Protein AF-N1ZI66-F1 (afdb_monomer_lite)

Foldseek 3Di:
DVVVVVVVVVVVVVVVVVVCVVVVVVVVVVVVVVLVVLLVPADQFWDKAFDDPQAAEEEEECVPDPPVLLAEAEDAAPVLTKIKTFSDLPDQDQKDWDWDWDDPDSHYIYIDIDIDGDDRDDDPSSVSSVSSCVVVSPHRMYTHHGQRHHYHYPCLVSCVVYHHDCSVVNVVVNVVVVVVVVVVVVVVVVVVVVVVVVVVVVVVVVVVVVVVVVVVVVVVVVVVVVVVVVVVVVVVVVVVD

Radius of gyration: 41.28 Å; chains: 1; bounding box: 119×58×108 Å

Sequence (241 aa):
MFKKITIITAMAFLVSFLGFAITLPIGIKTVFGDVEHLLETSSITPEKIEIPNHIQTLDIDFNNNYYYYNHILVKQSPDDTAYIETFNVETYSSMYDTVSINYIDESTAKIGIEPVYGKFKFNKNTLNKTIVKKLQNYPDAILYIPTRMNIITDNPYYFDNIYFNNKEELLQQADTEEEQQRILEQAERLMEQKREEEEYILQRAEEIRQLQEEERQIQMQEEERQRIDYEEEQQHLRDNY

pLDDT: mean 82.49, std 12.47, range [48.06, 97.25]

Structure (mmCIF, N/CA/C/O backbone):
data_AF-N1ZI66-F1
#
_entry.id   AF-N1ZI66-F1
#
loop_
_atom_site.group_PDB
_atom_site.id
_atom_site.type_symbol
_atom_site.label_atom_id
_atom_site.label_alt_id
_atom_site.label_comp_id
_atom_site.label_asym_id
_atom_site.label_entity_id
_atom_site.label_seq_id
_atom_site.pdbx_PDB_ins_code
_atom_site.Cartn_x
_atom_site.Cartn_y
_atom_site.Cartn_z
_atom_site.occupancy
_atom_site.B_iso_or_equiv
_atom_site.auth_seq_id
_atom_site.auth_comp_id
_atom_site.auth_asym_id
_atom_site.auth_atom_id
_atom_site.pdbx_PDB_model_num
ATOM 1 N N . MET A 1 1 ? 30.317 -36.416 56.921 1.00 57.75 1 MET A N 1
ATOM 2 C CA . MET A 1 1 ? 29.601 -35.119 56.861 1.00 57.75 1 MET A CA 1
ATOM 3 C C . MET A 1 1 ? 28.827 -34.917 55.557 1.00 57.75 1 MET A C 1
ATOM 5 O O . MET A 1 1 ? 27.663 -34.556 55.652 1.00 57.75 1 MET A O 1
ATOM 9 N N . PHE A 1 2 ? 29.389 -35.236 54.382 1.00 58.44 2 PHE A N 1
ATOM 10 C CA . PHE A 1 2 ? 28.728 -35.069 53.071 1.00 58.44 2 PHE A CA 1
ATOM 11 C C . PHE A 1 2 ? 27.301 -35.642 52.962 1.00 58.44 2 PHE A C 1
ATOM 13 O O . PHE A 1 2 ? 26.405 -34.913 52.564 1.00 58.44 2 PHE A O 1
ATOM 20 N N . LYS A 1 3 ? 27.040 -36.882 53.411 1.00 69.88 3 LYS A N 1
ATOM 21 C CA . LYS A 1 3 ? 25.700 -37.509 53.310 1.00 69.88 3 LYS A CA 1
ATOM 22 C C . LYS A 1 3 ? 24.567 -36.692 53.951 1.00 69.88 3 LYS A C 1
ATOM 24 O O . LYS A 1 3 ? 23.474 -36.650 53.404 1.00 69.88 3 LYS A O 1
ATOM 29 N N . LYS A 1 4 ? 24.812 -36.039 55.095 1.00 75.75 4 LYS A N 1
ATOM 30 C CA . LYS A 1 4 ? 23.783 -35.241 55.789 1.00 75.75 4 LYS A CA 1
ATOM 31 C C . LYS A 1 4 ? 23.483 -33.940 55.044 1.00 75.75 4 LYS A C 1
ATOM 33 O O . LYS A 1 4 ? 22.322 -33.575 54.922 1.00 75.75 4 LYS A O 1
ATOM 38 N N . ILE A 1 5 ? 24.520 -33.295 54.507 1.00 79.12 5 ILE A N 1
ATOM 39 C CA . ILE A 1 5 ? 24.377 -32.088 53.685 1.00 79.12 5 ILE A CA 1
ATOM 40 C C . ILE A 1 5 ? 23.627 -32.440 52.397 1.00 79.12 5 ILE A C 1
ATOM 42 O O . ILE A 1 5 ? 22.628 -31.803 52.104 1.00 79.12 5 ILE A O 1
ATOM 46 N N . THR A 1 6 ? 24.006 -33.521 51.705 1.00 81.94 6 THR A N 1
ATOM 47 C CA . THR A 1 6 ? 23.322 -33.983 50.485 1.00 81.94 6 THR A CA 1
ATOM 48 C C . THR A 1 6 ? 21.836 -34.264 50.712 1.00 81.94 6 THR A C 1
ATOM 50 O O . THR A 1 6 ? 21.021 -33.883 49.879 1.00 81.94 6 THR A O 1
ATOM 53 N N . ILE A 1 7 ? 21.463 -34.888 51.835 1.00 85.50 7 ILE A N 1
ATOM 54 C CA . ILE A 1 7 ? 20.053 -35.160 52.160 1.00 85.50 7 ILE A CA 1
ATOM 55 C C . ILE A 1 7 ? 19.281 -33.858 52.407 1.00 85.50 7 ILE A C 1
ATOM 57 O O . ILE A 1 7 ? 18.182 -33.700 51.885 1.00 85.50 7 ILE A O 1
ATOM 61 N N . ILE A 1 8 ? 19.856 -32.910 53.153 1.00 83.56 8 ILE A N 1
ATOM 62 C CA . ILE A 1 8 ? 19.220 -31.609 53.414 1.00 83.56 8 ILE A CA 1
ATOM 63 C C . ILE A 1 8 ? 19.054 -30.819 52.110 1.00 83.56 8 ILE A C 1
ATOM 65 O O . ILE A 1 8 ? 17.975 -30.294 51.846 1.00 83.56 8 ILE A O 1
ATOM 69 N N . THR A 1 9 ? 20.083 -30.784 51.260 1.00 80.44 9 THR A N 1
ATOM 70 C CA . THR A 1 9 ? 20.014 -30.120 49.953 1.00 80.44 9 THR A CA 1
ATOM 71 C C . THR A 1 9 ? 18.976 -30.787 49.049 1.00 80.44 9 THR A C 1
ATOM 73 O O . THR A 1 9 ? 18.183 -30.088 48.431 1.00 80.44 9 THR A O 1
ATOM 76 N N . ALA A 1 10 ? 18.910 -32.122 49.015 1.00 82.50 10 ALA A N 1
ATOM 77 C CA . ALA A 1 10 ? 17.905 -32.849 48.239 1.00 82.50 10 ALA A CA 1
ATOM 78 C C . ALA A 1 10 ? 16.477 -32.565 48.726 1.00 82.50 10 ALA A C 1
ATOM 80 O O . ALA A 1 10 ? 15.588 -32.354 47.907 1.00 82.50 10 ALA A O 1
ATOM 81 N N . MET A 1 11 ? 16.256 -32.496 50.043 1.00 84.69 11 MET A N 1
ATOM 82 C CA . MET A 1 11 ? 14.956 -32.118 50.606 1.00 84.69 11 MET A CA 1
ATOM 83 C C . MET A 1 11 ? 14.577 -30.677 50.256 1.00 84.69 11 MET A C 1
ATOM 85 O O . MET A 1 11 ? 13.437 -30.437 49.868 1.00 84.69 11 MET A O 1
ATOM 89 N N . ALA A 1 12 ? 15.520 -29.734 50.324 1.00 81.81 12 ALA A N 1
ATOM 90 C CA . ALA A 1 12 ? 15.280 -28.353 49.909 1.00 81.81 12 ALA A CA 1
ATOM 91 C C . ALA A 1 12 ? 14.911 -28.270 48.418 1.00 81.81 12 ALA A C 1
ATOM 93 O O . ALA A 1 12 ? 13.904 -27.656 48.077 1.00 81.81 12 ALA A O 1
ATOM 94 N N . PHE A 1 13 ? 15.650 -28.962 47.544 1.00 83.75 13 PHE A N 1
ATOM 95 C CA . PHE A 1 13 ? 15.330 -29.038 46.115 1.00 83.75 13 PHE A CA 1
ATOM 96 C C . PHE A 1 13 ? 13.959 -29.659 45.853 1.00 83.75 13 PHE A C 1
ATOM 98 O O . PHE A 1 13 ? 13.228 -29.164 45.003 1.00 83.75 13 PHE A O 1
ATOM 105 N N . LEU A 1 14 ? 13.587 -30.710 46.585 1.00 84.31 14 LEU A N 1
ATOM 106 C CA . LEU A 1 14 ? 12.304 -31.384 46.405 1.00 84.31 14 L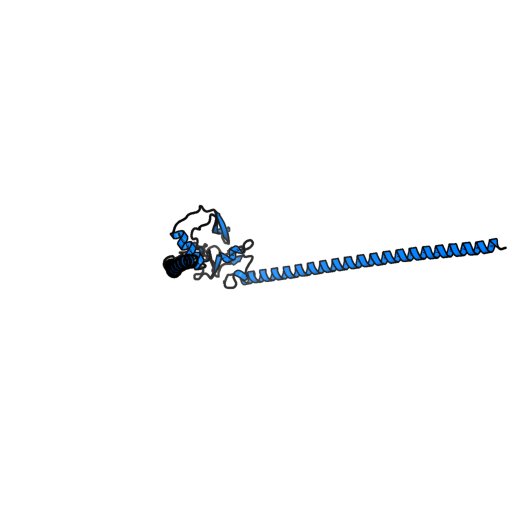EU A CA 1
ATOM 107 C C . LEU A 1 14 ? 11.132 -30.487 46.827 1.00 84.31 14 LEU A C 1
ATOM 109 O O . LEU A 1 14 ? 10.140 -30.405 46.110 1.00 84.31 14 LEU A O 1
ATOM 113 N N . VAL A 1 15 ? 11.262 -29.764 47.943 1.00 83.19 15 VAL A N 1
ATOM 114 C CA . VAL A 1 15 ? 10.251 -28.797 48.405 1.00 83.19 15 VAL A CA 1
ATOM 115 C C . VAL A 1 15 ? 10.148 -27.610 47.447 1.00 83.19 15 VAL A C 1
ATOM 117 O O . VAL A 1 15 ? 9.040 -27.215 47.090 1.00 83.19 15 VAL A O 1
ATOM 120 N N . SER A 1 16 ? 11.274 -27.073 46.969 1.00 77.25 16 SER A N 1
ATOM 121 C CA . SER A 1 16 ? 11.278 -26.009 45.958 1.00 77.25 16 SER A CA 1
ATOM 122 C C . SER A 1 16 ? 10.672 -26.476 44.632 1.00 77.25 16 SER A C 1
ATOM 124 O O . SER A 1 16 ? 9.891 -25.742 44.031 1.00 77.25 16 SER A O 1
ATOM 126 N N . PHE A 1 17 ? 10.969 -27.705 44.200 1.00 82.44 17 PHE A N 1
ATOM 127 C CA . PHE A 1 17 ? 10.406 -28.287 42.985 1.00 82.44 17 PHE A CA 1
ATOM 128 C C . PHE A 1 17 ? 8.903 -28.532 43.114 1.00 82.44 17 PHE A C 1
ATOM 130 O O . PHE A 1 17 ? 8.166 -28.173 42.205 1.00 82.44 17 PHE A O 1
ATOM 137 N N . LEU A 1 18 ? 8.419 -29.064 44.243 1.00 80.56 18 LEU A N 1
ATOM 138 C CA . LEU A 1 18 ? 6.979 -29.191 44.496 1.00 80.56 18 LEU A CA 1
ATOM 139 C C . LEU A 1 18 ? 6.288 -27.823 44.541 1.00 80.56 18 LEU A C 1
ATOM 141 O O . LEU A 1 18 ? 5.221 -27.660 43.956 1.00 80.56 18 LEU A O 1
ATOM 145 N N . GLY A 1 19 ? 6.905 -26.831 45.188 1.00 73.44 19 GLY A N 1
ATOM 146 C CA . GLY A 1 19 ? 6.398 -25.459 45.212 1.00 73.44 19 GLY A CA 1
ATOM 147 C C . GLY A 1 19 ? 6.258 -24.875 43.806 1.00 73.44 19 GLY A C 1
ATOM 148 O O . GLY A 1 19 ? 5.222 -24.302 43.475 1.00 73.44 19 GLY A O 1
ATOM 149 N N . PHE A 1 20 ? 7.250 -25.090 42.943 1.00 75.62 20 PHE A N 1
ATOM 150 C CA . PHE A 1 20 ? 7.215 -24.672 41.542 1.00 75.62 20 PHE A CA 1
ATOM 151 C C . PHE A 1 20 ? 6.195 -25.472 40.715 1.00 75.62 20 PHE A C 1
ATOM 153 O O . PHE A 1 20 ? 5.401 -24.890 39.982 1.00 75.62 20 PHE A O 1
ATOM 160 N N . ALA A 1 21 ? 6.149 -26.796 40.882 1.00 76.38 21 ALA A N 1
ATOM 161 C CA . ALA A 1 21 ? 5.247 -27.690 40.158 1.00 76.38 21 ALA A CA 1
ATOM 162 C C . ALA A 1 21 ? 3.766 -27.443 40.482 1.00 76.38 21 ALA A C 1
ATOM 164 O O . ALA A 1 21 ? 2.912 -27.732 39.651 1.00 76.38 21 ALA A O 1
ATOM 165 N N . ILE A 1 22 ? 3.454 -26.906 41.665 1.00 74.12 22 ILE A N 1
ATOM 166 C CA . ILE A 1 22 ? 2.087 -26.537 42.057 1.00 74.12 22 ILE A CA 1
ATOM 167 C C . ILE A 1 22 ? 1.760 -25.104 41.627 1.00 74.12 22 ILE A C 1
ATOM 169 O O . ILE A 1 22 ? 0.695 -24.854 41.066 1.00 74.12 22 ILE A O 1
ATOM 173 N N . THR A 1 23 ? 2.656 -24.149 41.885 1.00 72.81 23 THR A N 1
ATOM 174 C CA . THR A 1 23 ? 2.366 -22.730 41.620 1.00 72.81 23 THR A CA 1
ATOM 175 C C . THR A 1 23 ? 2.354 -22.401 40.133 1.00 72.81 23 THR A C 1
ATOM 177 O O . THR A 1 23 ? 1.573 -21.547 39.722 1.00 72.81 23 THR A O 1
ATOM 180 N N . LEU A 1 24 ? 3.141 -23.098 39.310 1.00 70.25 24 LEU A N 1
ATOM 181 C CA . LEU A 1 24 ? 3.235 -22.813 37.881 1.00 70.25 24 LEU A CA 1
ATOM 182 C C . LEU A 1 24 ? 1.951 -23.175 37.107 1.00 70.25 24 LEU A C 1
ATOM 184 O O . LEU A 1 24 ? 1.434 -22.293 36.425 1.00 70.25 24 LEU A O 1
ATOM 188 N N . PRO A 1 25 ? 1.343 -24.372 37.245 1.00 69.88 25 PRO A N 1
ATOM 189 C CA . PRO A 1 25 ? 0.059 -24.673 36.603 1.00 69.88 25 PRO A CA 1
ATOM 190 C C . PRO A 1 25 ? -1.088 -23.785 37.094 1.00 69.88 25 PRO A C 1
ATOM 192 O O . PRO A 1 25 ? -1.938 -23.393 36.298 1.00 69.88 25 PRO A O 1
ATOM 195 N N . ILE A 1 26 ? -1.113 -23.450 38.391 1.00 72.19 26 ILE A N 1
ATOM 196 C CA . ILE A 1 26 ? -2.126 -22.549 38.961 1.00 72.19 26 ILE A CA 1
ATOM 197 C C . ILE A 1 26 ? -1.954 -21.144 38.384 1.00 72.19 26 ILE A C 1
ATOM 199 O O . ILE A 1 26 ? -2.919 -20.574 37.890 1.00 72.19 26 ILE A O 1
ATOM 203 N N . GLY A 1 27 ? -0.731 -20.611 38.389 1.00 62.69 27 GLY A N 1
ATOM 204 C CA . GLY A 1 27 ? -0.421 -19.297 37.830 1.00 62.69 27 GLY A CA 1
ATOM 205 C C . GLY A 1 27 ? -0.754 -19.211 36.343 1.00 62.69 27 GLY A C 1
ATOM 206 O O . GLY A 1 27 ? -1.397 -18.257 35.923 1.00 62.69 27 GLY A O 1
ATOM 207 N N . ILE A 1 28 ? -0.408 -20.242 35.566 1.00 66.50 28 ILE A N 1
ATOM 208 C CA . ILE A 1 28 ? -0.775 -20.357 34.149 1.00 66.50 28 ILE A CA 1
ATOM 209 C C . ILE A 1 28 ? -2.297 -20.338 33.979 1.00 66.50 28 ILE A C 1
ATOM 211 O O . ILE A 1 28 ? -2.812 -19.535 33.208 1.00 66.50 28 ILE A O 1
ATOM 215 N N . LYS A 1 29 ? -3.032 -21.184 34.712 1.00 66.12 29 LYS A N 1
ATOM 216 C CA . LYS A 1 29 ? -4.494 -21.274 34.596 1.00 66.12 29 LYS A CA 1
ATOM 217 C C . LYS A 1 29 ? -5.185 -19.960 34.964 1.00 66.12 29 LYS A C 1
ATOM 219 O O . LYS A 1 29 ? -6.127 -19.573 34.283 1.00 66.12 29 LYS A O 1
ATOM 224 N N . THR A 1 30 ? -4.710 -19.277 36.002 1.00 71.81 30 THR A N 1
ATOM 225 C CA . THR A 1 30 ? -5.230 -17.963 36.397 1.00 71.81 30 THR A CA 1
ATOM 226 C C . THR A 1 30 ? -4.966 -16.922 35.315 1.00 71.81 30 THR A C 1
ATOM 228 O O . THR A 1 30 ? -5.894 -16.242 34.906 1.00 71.81 30 THR A O 1
ATOM 231 N N . VAL A 1 31 ? -3.743 -16.852 34.776 1.00 71.00 31 VAL A N 1
ATOM 232 C CA . VAL A 1 31 ? -3.402 -15.892 33.712 1.00 71.00 31 VAL A CA 1
ATOM 233 C C . VAL A 1 31 ? -4.219 -16.143 32.443 1.00 71.00 31 VAL A C 1
ATOM 235 O O . VAL A 1 31 ? -4.736 -15.195 31.863 1.00 71.00 31 VAL A O 1
ATOM 238 N N . PHE A 1 32 ? -4.380 -17.399 32.017 1.00 71.19 32 PHE A N 1
ATOM 239 C CA . PHE A 1 32 ? -5.210 -17.716 30.851 1.00 71.19 32 PHE A CA 1
ATOM 240 C C . PHE A 1 32 ? -6.693 -17.422 31.094 1.00 71.19 32 PHE A C 1
ATOM 242 O O . PHE A 1 32 ? -7.334 -16.867 30.208 1.00 71.19 32 PHE A O 1
ATOM 249 N N . GLY A 1 33 ? -7.217 -17.717 32.288 1.00 72.44 33 GLY A N 1
ATOM 250 C CA . GLY A 1 33 ? -8.590 -17.362 32.657 1.00 72.44 33 GLY A CA 1
ATOM 251 C C . GLY A 1 33 ? -8.819 -15.848 32.694 1.00 72.44 33 GLY A C 1
ATOM 252 O O . GLY A 1 33 ? -9.844 -15.370 32.218 1.00 72.44 33 GLY A O 1
ATOM 253 N N . ASP A 1 34 ? -7.844 -15.080 33.185 1.00 74.81 34 ASP A N 1
ATOM 254 C CA . ASP A 1 34 ? -7.895 -13.617 33.180 1.00 74.81 34 ASP A CA 1
ATOM 255 C C . ASP A 1 34 ? -7.854 -13.055 31.750 1.00 74.81 34 ASP A C 1
ATOM 257 O O . ASP A 1 34 ? -8.546 -12.081 31.456 1.00 74.81 34 ASP A O 1
ATOM 261 N N . VAL A 1 35 ? -7.079 -13.669 30.846 1.00 72.75 35 VAL A N 1
ATOM 262 C CA . VAL A 1 35 ? -7.038 -13.301 29.421 1.00 72.75 35 VAL A CA 1
ATOM 263 C C . VAL A 1 35 ? -8.354 -13.635 28.721 1.00 72.75 35 VAL A C 1
ATOM 265 O O . VAL A 1 35 ? -8.879 -12.787 28.007 1.00 72.75 35 VAL A O 1
ATOM 268 N N . GLU A 1 36 ? -8.907 -14.829 28.935 1.00 74.25 36 GLU A N 1
ATOM 269 C CA . GLU A 1 36 ? -10.188 -15.256 28.358 1.00 74.25 36 GLU A CA 1
ATOM 270 C C . GLU A 1 36 ? -11.322 -14.332 28.813 1.00 74.25 36 GLU A C 1
ATOM 272 O O . GLU A 1 36 ? -11.995 -13.722 27.984 1.00 74.25 36 GLU A O 1
ATOM 277 N N . HIS A 1 37 ? -11.434 -14.088 30.122 1.00 77.62 37 HIS A N 1
ATOM 278 C CA . HIS A 1 37 ? -12.403 -13.142 30.670 1.00 77.62 37 HIS A CA 1
ATOM 279 C C . HIS A 1 37 ? -12.207 -11.727 30.102 1.00 77.62 37 HIS A C 1
ATOM 281 O O . HIS A 1 37 ? -13.169 -11.003 29.846 1.00 77.62 37 HIS A O 1
ATOM 287 N N . LEU A 1 38 ? -10.963 -11.286 29.902 1.00 75.69 38 LEU A N 1
ATOM 288 C CA . LEU A 1 38 ? -10.658 -9.974 29.332 1.00 75.69 38 LEU A CA 1
ATOM 289 C C . LEU A 1 38 ? -11.069 -9.876 27.855 1.00 75.69 38 LEU A C 1
ATOM 291 O O . LEU A 1 38 ? -11.597 -8.835 27.465 1.00 75.69 38 LEU A O 1
ATOM 295 N N . LEU A 1 39 ? -10.896 -10.943 27.070 1.00 72.94 39 LEU A N 1
ATOM 296 C CA . LEU A 1 39 ? -11.362 -11.038 25.682 1.00 72.94 39 LEU A CA 1
ATOM 297 C C . LEU A 1 39 ? -12.894 -11.082 25.581 1.00 72.94 39 LEU A C 1
ATOM 299 O O . LEU A 1 39 ? -13.451 -10.509 24.649 1.00 72.94 39 LEU A O 1
ATOM 303 N N . GLU A 1 40 ? -13.574 -11.717 26.538 1.00 74.38 40 GLU A N 1
ATOM 304 C CA . GLU A 1 40 ? -15.041 -11.784 26.580 1.00 74.38 40 GLU A CA 1
ATOM 305 C C . GLU A 1 40 ? -15.687 -10.466 27.023 1.00 74.38 40 GLU A C 1
ATOM 307 O O . GLU A 1 40 ? -16.773 -10.113 26.566 1.00 74.38 40 GLU A O 1
ATOM 312 N N . THR A 1 41 ? -15.037 -9.729 27.928 1.00 68.88 41 THR A N 1
ATOM 313 C CA . THR A 1 41 ? -15.647 -8.555 28.580 1.00 68.88 41 THR A CA 1
ATOM 314 C C . THR A 1 41 ? -15.192 -7.212 28.024 1.00 68.88 41 THR A C 1
ATOM 316 O O . THR A 1 41 ? -15.841 -6.196 28.282 1.00 68.88 41 THR A O 1
ATOM 319 N N . SER A 1 42 ? -14.094 -7.168 27.266 1.00 69.44 42 SER A N 1
ATOM 320 C CA . SER A 1 42 ? -13.574 -5.925 26.693 1.00 69.44 42 SER A CA 1
ATOM 321 C C . SER A 1 42 ? -13.834 -5.880 25.190 1.00 69.44 42 SER A C 1
ATOM 323 O O . SER A 1 42 ? -13.123 -6.507 24.413 1.00 69.44 42 SER A O 1
ATOM 325 N N . SER A 1 43 ? -14.820 -5.089 24.766 1.00 68.31 43 SER A N 1
ATOM 326 C CA . SER A 1 43 ? -15.054 -4.791 23.351 1.00 68.31 43 SER A CA 1
ATOM 327 C C . SER A 1 43 ? -14.349 -3.498 22.934 1.00 68.31 43 SER A C 1
ATOM 329 O O . SER A 1 43 ? -14.322 -2.508 23.678 1.00 68.31 43 SER A O 1
ATOM 331 N N . ILE A 1 44 ? -13.805 -3.479 21.717 1.00 73.50 44 ILE A N 1
ATOM 332 C CA . ILE A 1 44 ? -13.353 -2.246 21.073 1.00 73.50 44 ILE A CA 1
ATOM 333 C C . ILE A 1 44 ? -14.518 -1.735 20.231 1.00 73.50 44 ILE A C 1
ATOM 335 O O . ILE A 1 44 ? -14.875 -2.337 19.226 1.00 73.50 44 ILE A O 1
ATOM 339 N N . THR A 1 45 ? -15.139 -0.645 20.673 1.00 78.88 45 THR A N 1
ATOM 340 C CA . THR A 1 45 ? -16.128 0.071 19.864 1.00 78.88 45 THR A CA 1
ATOM 341 C C . THR A 1 45 ? -15.370 0.993 18.911 1.00 78.88 45 THR A C 1
ATOM 343 O O . THR A 1 45 ? -14.640 1.852 19.415 1.00 78.88 45 THR A O 1
ATOM 346 N N . PRO A 1 46 ? -15.496 0.824 17.585 1.00 84.56 46 PRO A N 1
ATOM 347 C CA . PRO A 1 46 ? -14.850 1.722 16.643 1.00 84.56 46 PRO A CA 1
ATOM 348 C C . PRO A 1 46 ? -15.504 3.105 16.669 1.00 84.56 46 PRO A C 1
ATOM 350 O O . PRO A 1 46 ? -16.713 3.236 16.872 1.00 84.56 46 PRO A O 1
ATOM 353 N N . GLU A 1 47 ? -14.704 4.139 16.436 1.00 86.12 47 GLU A N 1
ATOM 354 C CA . GLU A 1 47 ? -15.201 5.476 16.129 1.00 86.12 47 GLU A CA 1
ATOM 355 C C . GLU A 1 47 ? -15.445 5.579 14.621 1.00 86.12 47 GLU A C 1
ATOM 357 O O . GLU A 1 47 ? -14.539 5.319 13.827 1.00 86.12 47 GLU A O 1
ATOM 362 N N . LYS A 1 48 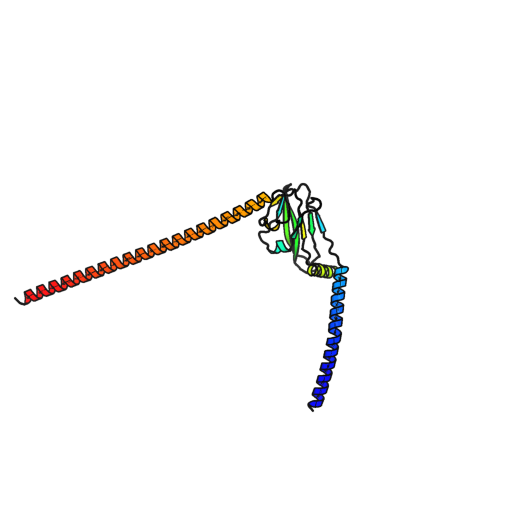? -16.672 5.943 14.233 1.00 89.75 48 LYS A N 1
ATOM 363 C CA . LYS A 1 48 ? -17.065 6.109 12.831 1.00 89.75 48 LYS A CA 1
ATOM 364 C C . LYS A 1 48 ? -16.864 7.560 12.400 1.00 89.75 48 LYS A C 1
ATOM 366 O O . LYS A 1 48 ? -17.480 8.461 12.965 1.00 89.75 48 LYS A O 1
ATOM 371 N N . ILE A 1 49 ? -16.063 7.761 11.362 1.00 90.62 49 ILE A N 1
ATOM 372 C CA . ILE A 1 49 ? -15.861 9.044 10.690 1.00 90.62 49 ILE A CA 1
ATOM 373 C C . ILE A 1 49 ? -16.494 8.933 9.303 1.00 90.62 49 ILE A C 1
ATOM 375 O O . ILE A 1 49 ? -16.013 8.183 8.455 1.00 90.62 49 ILE A O 1
ATOM 379 N N . GLU A 1 50 ? -17.604 9.632 9.076 1.00 92.12 50 GLU A N 1
ATOM 380 C CA . GLU A 1 50 ? -18.299 9.602 7.785 1.00 92.12 50 GLU A CA 1
ATOM 381 C C . GLU A 1 50 ? -17.622 10.525 6.772 1.00 92.12 50 GLU A C 1
ATOM 383 O O . GLU A 1 50 ? -17.298 11.674 7.081 1.00 92.12 50 GLU A O 1
ATOM 388 N N . ILE A 1 51 ? -17.440 10.024 5.550 1.00 93.00 51 ILE A N 1
ATOM 389 C CA . ILE A 1 51 ? -16.976 10.821 4.420 1.00 93.00 51 ILE A CA 1
ATOM 390 C C . ILE A 1 51 ? -18.224 11.364 3.715 1.00 93.00 51 ILE A C 1
ATOM 392 O O . ILE A 1 51 ? -19.090 10.585 3.305 1.00 93.00 51 ILE A O 1
ATOM 396 N N . PRO A 1 52 ? -18.354 12.691 3.564 1.00 93.62 52 PRO A N 1
ATOM 397 C CA . PRO A 1 52 ? -19.540 13.292 2.977 1.00 93.62 52 PRO A CA 1
ATOM 398 C C . PRO A 1 52 ? -19.877 12.754 1.580 1.00 93.62 52 PRO A C 1
ATOM 400 O O . PRO A 1 52 ? -19.006 12.569 0.737 1.00 93.62 52 PRO A O 1
ATOM 403 N N . ASN A 1 53 ? -21.170 12.603 1.286 1.00 92.00 53 ASN A N 1
ATOM 404 C CA . ASN A 1 53 ? -21.630 12.016 0.019 1.00 92.00 53 ASN A CA 1
ATOM 405 C C . ASN A 1 53 ? -21.259 12.807 -1.245 1.00 92.00 53 ASN A C 1
ATOM 407 O O . ASN A 1 53 ? -21.268 12.236 -2.331 1.00 92.00 53 ASN A O 1
ATOM 411 N N . HIS A 1 54 ? -20.953 14.100 -1.115 1.00 92.25 54 HIS A N 1
ATOM 412 C CA . HIS A 1 54 ? -20.506 14.929 -2.236 1.00 92.25 54 HIS A CA 1
ATOM 413 C C . HIS A 1 54 ? -19.071 14.596 -2.679 1.00 92.25 54 HIS A C 1
ATOM 415 O O . HIS A 1 54 ? -18.724 14.868 -3.825 1.00 92.25 54 HIS A O 1
ATOM 421 N N . ILE A 1 55 ? -18.280 13.936 -1.822 1.00 96.56 55 ILE A N 1
ATOM 422 C CA . ILE A 1 55 ? -16.972 13.393 -2.186 1.00 96.56 55 ILE A CA 1
ATOM 423 C C . ILE A 1 55 ? -17.167 12.211 -3.133 1.00 96.56 55 ILE A C 1
ATOM 425 O O . ILE A 1 55 ? -17.899 11.252 -2.848 1.00 96.56 55 ILE A O 1
ATOM 429 N N . GLN A 1 56 ? -16.496 12.302 -4.274 1.00 96.44 56 GLN A N 1
ATOM 430 C CA . GLN A 1 56 ? -16.521 11.322 -5.351 1.00 96.44 56 GLN A CA 1
ATOM 431 C C . GLN A 1 56 ? -15.183 10.607 -5.486 1.00 96.44 56 GLN A C 1
ATOM 433 O O . GLN A 1 56 ? -15.176 9.474 -5.949 1.00 96.44 56 GLN A O 1
ATOM 438 N N . THR A 1 57 ? -14.086 11.223 -5.047 1.00 97.25 57 THR A N 1
ATOM 439 C CA . THR A 1 57 ? -12.735 10.685 -5.204 1.00 97.25 57 THR A CA 1
ATOM 440 C C . THR A 1 57 ? -12.032 10.576 -3.854 1.00 97.25 57 THR A C 1
ATOM 442 O O . THR A 1 57 ? -12.034 11.531 -3.072 1.00 97.25 57 THR A O 1
ATOM 445 N N . LEU A 1 58 ? -11.414 9.424 -3.586 1.00 94.75 58 LEU A N 1
ATOM 446 C CA . LEU A 1 58 ? -10.485 9.251 -2.470 1.00 94.75 58 LEU A CA 1
ATOM 447 C C . LEU A 1 58 ? -9.053 9.179 -2.994 1.00 94.75 58 LEU A C 1
ATOM 449 O O . LEU A 1 58 ? -8.735 8.315 -3.807 1.00 94.75 58 LEU A O 1
ATOM 453 N N . ASP A 1 59 ? -8.204 10.073 -2.500 1.00 92.75 59 ASP A N 1
ATOM 454 C CA . ASP A 1 59 ? -6.754 10.026 -2.681 1.00 92.75 59 ASP A CA 1
ATOM 455 C C . ASP A 1 59 ? -6.141 9.240 -1.513 1.00 92.75 59 ASP A C 1
ATOM 457 O O . ASP A 1 59 ? -6.213 9.654 -0.349 1.00 92.75 59 ASP A O 1
ATOM 461 N N . ILE A 1 60 ? -5.613 8.057 -1.824 1.00 88.44 60 ILE A N 1
ATOM 462 C CA . ILE A 1 60 ? -5.029 7.116 -0.873 1.00 88.44 60 ILE A CA 1
ATOM 463 C C . ILE A 1 60 ? -3.589 6.858 -1.303 1.00 88.44 60 ILE A C 1
ATOM 465 O O . ILE A 1 60 ? -3.306 6.066 -2.201 1.00 88.44 60 ILE A O 1
ATOM 469 N N . ASP A 1 61 ? -2.688 7.547 -0.622 1.00 76.62 61 ASP A N 1
ATOM 470 C CA . ASP A 1 61 ? -1.266 7.587 -0.926 1.00 76.62 61 ASP A CA 1
ATOM 471 C C . ASP A 1 61 ? -0.506 6.639 0.012 1.00 76.62 61 ASP A C 1
ATOM 473 O O . ASP A 1 61 ? -0.412 6.888 1.219 1.00 76.62 61 ASP A O 1
ATOM 477 N N . PHE A 1 62 ? 0.015 5.537 -0.530 1.00 70.94 62 PHE A N 1
ATOM 478 C CA . PHE A 1 62 ? 0.874 4.601 0.196 1.00 70.94 62 PHE A CA 1
ATOM 479 C C . PHE A 1 62 ? 2.366 4.927 0.043 1.00 70.94 62 PHE A C 1
ATOM 481 O O . PHE A 1 62 ? 3.202 4.282 0.699 1.00 70.94 62 PHE A O 1
ATOM 488 N N . ASN A 1 63 ? 2.708 5.935 -0.768 1.00 56.03 63 ASN A N 1
ATOM 489 C CA . ASN A 1 63 ? 4.059 6.276 -1.196 1.00 56.03 63 ASN A CA 1
ATOM 490 C C . ASN A 1 63 ? 4.803 6.980 -0.054 1.00 56.03 63 ASN A C 1
ATOM 492 O O . ASN A 1 63 ? 4.986 8.194 -0.038 1.00 56.03 63 ASN A O 1
ATOM 496 N N . ASN A 1 64 ? 5.163 6.190 0.962 1.00 48.06 64 ASN A N 1
ATOM 497 C CA . ASN A 1 64 ? 6.190 6.402 1.993 1.00 48.06 64 ASN A CA 1
ATOM 498 C C . ASN A 1 64 ? 6.007 5.478 3.210 1.00 48.06 64 ASN A C 1
ATOM 500 O O . ASN A 1 64 ? 6.746 5.621 4.185 1.00 48.06 64 ASN A O 1
ATOM 504 N N . ASN A 1 65 ? 5.051 4.537 3.215 1.00 50.81 65 ASN A N 1
ATOM 505 C CA . ASN A 1 65 ? 4.852 3.713 4.405 1.00 50.81 65 ASN A CA 1
ATOM 506 C C . ASN A 1 65 ? 4.322 2.303 4.112 1.00 50.81 65 ASN A C 1
ATOM 508 O O . ASN A 1 65 ? 3.120 2.070 4.046 1.00 50.81 65 ASN A O 1
ATOM 512 N N . TYR A 1 66 ? 5.224 1.312 4.124 1.00 48.69 66 TYR A N 1
ATOM 513 C CA . TYR A 1 66 ? 4.851 -0.102 4.314 1.00 48.69 66 TYR A CA 1
ATOM 514 C C . TYR A 1 66 ? 3.993 -0.315 5.575 1.00 48.69 66 TYR A C 1
ATOM 516 O O . TYR A 1 66 ? 3.213 -1.262 5.646 1.00 48.69 66 TYR A O 1
ATOM 524 N N . TYR A 1 67 ? 4.125 0.573 6.567 1.00 49.62 67 TYR A N 1
ATOM 525 C CA . TYR A 1 67 ? 3.279 0.595 7.757 1.00 49.62 67 TYR A CA 1
ATOM 526 C C . TYR A 1 67 ? 1.798 0.756 7.396 1.00 49.62 67 TYR A C 1
ATOM 528 O O . TYR A 1 67 ? 0.957 0.059 7.954 1.00 49.62 67 TYR A O 1
ATOM 536 N N . TYR A 1 68 ? 1.465 1.604 6.425 1.00 54.31 68 TYR A N 1
ATOM 537 C CA . TYR A 1 68 ? 0.092 2.011 6.134 1.00 54.31 68 TYR A CA 1
ATOM 538 C C . TYR A 1 68 ? -0.830 0.831 5.782 1.00 54.31 68 TYR A C 1
ATOM 540 O O . TYR A 1 68 ? -1.960 0.764 6.268 1.00 54.31 68 TYR A O 1
ATOM 548 N N . TYR A 1 69 ? -0.307 -0.155 5.041 1.00 53.50 69 TYR A N 1
ATOM 549 C CA . TYR A 1 69 ? -1.015 -1.390 4.675 1.00 53.50 69 TYR A CA 1
ATOM 550 C C . TYR A 1 69 ? -1.431 -2.248 5.876 1.00 53.50 69 TYR A C 1
ATOM 552 O O . TYR A 1 69 ? -2.427 -2.967 5.804 1.00 53.50 69 TYR A O 1
ATOM 560 N N . ASN A 1 70 ? -0.667 -2.191 6.971 1.00 61.44 70 ASN A N 1
ATOM 561 C CA . ASN A 1 70 ? -0.950 -2.944 8.194 1.00 61.44 70 ASN A CA 1
ATOM 562 C C . ASN A 1 70 ? -1.888 -2.187 9.145 1.00 61.44 70 ASN A C 1
ATOM 564 O O . ASN A 1 70 ? -2.428 -2.790 10.073 1.00 61.44 70 ASN A O 1
ATOM 568 N N . HIS A 1 71 ? -2.085 -0.884 8.924 1.00 73.25 71 HIS A N 1
ATOM 569 C CA . HIS A 1 71 ? -2.871 -0.022 9.803 1.00 73.25 71 HIS A CA 1
ATOM 570 C C . HIS A 1 71 ? -4.285 0.217 9.278 1.00 73.25 71 HIS A C 1
ATOM 572 O O . HIS A 1 71 ? -5.228 0.145 10.068 1.00 73.25 71 HIS A O 1
ATOM 578 N N . ILE A 1 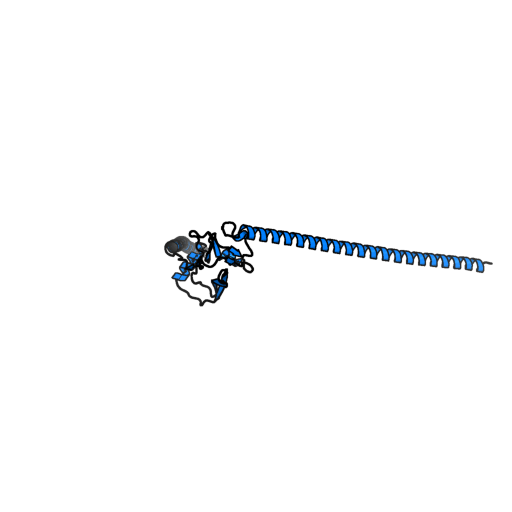72 ? -4.460 0.447 7.973 1.00 81.31 72 ILE A N 1
ATOM 579 C CA . ILE A 1 72 ? -5.783 0.651 7.371 1.00 81.31 72 ILE A CA 1
ATOM 580 C C . ILE A 1 72 ? -6.130 -0.541 6.499 1.00 81.31 72 ILE A C 1
ATOM 582 O O . ILE A 1 72 ? -5.530 -0.741 5.453 1.00 81.31 72 ILE A O 1
ATOM 586 N N . LEU A 1 73 ? -7.142 -1.299 6.910 1.00 87.38 73 LEU A N 1
ATOM 587 C CA . LEU A 1 73 ? -7.741 -2.337 6.081 1.00 87.38 73 LEU A CA 1
ATOM 588 C C . LEU A 1 73 ? -8.864 -1.731 5.234 1.00 87.38 73 LEU A C 1
ATOM 590 O O . LEU A 1 73 ? -9.620 -0.890 5.711 1.00 87.38 73 LEU A O 1
ATOM 594 N N . VAL A 1 74 ? -9.023 -2.174 3.991 1.00 90.19 74 VAL A N 1
ATOM 595 C CA . VAL A 1 74 ? -10.095 -1.682 3.116 1.00 90.19 74 VAL A CA 1
ATOM 596 C C . VAL A 1 74 ? -11.190 -2.736 2.969 1.00 90.19 74 VAL A C 1
ATOM 598 O O . VAL A 1 74 ? -10.912 -3.927 2.819 1.00 90.19 74 VAL A O 1
ATOM 601 N N . LYS A 1 75 ? -12.453 -2.304 3.022 1.00 94.31 75 LYS A N 1
ATOM 602 C CA . LYS A 1 75 ? -13.632 -3.142 2.773 1.00 94.31 75 LYS A CA 1
ATOM 603 C C . LYS A 1 75 ? -14.597 -2.472 1.811 1.00 94.31 75 LYS A C 1
ATOM 605 O O . LYS A 1 75 ? -14.680 -1.250 1.725 1.00 94.31 75 LYS A O 1
ATOM 610 N N . GLN A 1 76 ? -15.382 -3.302 1.130 1.00 96.44 76 GLN A N 1
ATOM 611 C CA . GLN A 1 76 ? -16.528 -2.822 0.377 1.00 96.44 76 GLN A CA 1
ATOM 612 C C . GLN A 1 76 ? -17.555 -2.252 1.357 1.00 96.44 76 GLN A C 1
ATOM 614 O O . GLN A 1 76 ? -17.906 -2.907 2.342 1.00 96.44 76 GLN A O 1
ATOM 619 N N . SER A 1 77 ? -18.043 -1.048 1.077 1.00 95.12 77 SER A N 1
ATOM 620 C CA . SER A 1 77 ? -19.143 -0.467 1.837 1.00 95.12 77 SER A CA 1
ATOM 621 C C . SER A 1 77 ? -20.424 -1.296 1.656 1.00 95.12 77 SER A C 1
ATOM 623 O O . SER A 1 77 ? -20.802 -1.573 0.513 1.00 95.12 77 SER A O 1
ATOM 625 N N . PRO A 1 78 ? -21.101 -1.703 2.746 1.00 93.38 78 PRO A N 1
ATOM 626 C CA . PRO A 1 78 ? -22.328 -2.495 2.671 1.00 93.38 78 PRO A CA 1
ATOM 627 C C . PRO A 1 78 ? -23.571 -1.669 2.304 1.00 93.38 78 PRO A C 1
ATOM 629 O O . PRO A 1 78 ? -24.566 -2.239 1.862 1.00 93.38 78 PRO A O 1
ATOM 632 N N . ASP A 1 79 ? -23.536 -0.352 2.509 1.00 92.44 79 ASP A N 1
ATOM 633 C CA . ASP A 1 79 ? -24.668 0.570 2.344 1.00 92.44 79 ASP A CA 1
ATOM 634 C C . ASP A 1 79 ? -24.379 1.700 1.339 1.00 92.44 79 ASP A C 1
ATOM 636 O O . ASP A 1 79 ? -25.112 2.685 1.278 1.00 92.44 79 ASP A O 1
ATOM 640 N N . ASP A 1 80 ? -23.313 1.543 0.548 1.00 90.56 80 ASP A N 1
ATOM 641 C CA . ASP A 1 80 ? -22.815 2.525 -0.424 1.00 90.56 80 ASP A CA 1
ATOM 642 C C . ASP A 1 80 ? -22.450 3.892 0.203 1.00 90.56 80 ASP A C 1
ATOM 644 O O . ASP A 1 80 ? -22.311 4.906 -0.490 1.00 90.56 80 ASP A O 1
ATOM 648 N N . THR A 1 81 ? -22.212 3.923 1.521 1.00 92.19 81 THR A N 1
ATOM 649 C CA . THR A 1 81 ? -21.638 5.081 2.216 1.00 92.19 81 THR A CA 1
ATOM 650 C C . THR A 1 81 ? -20.129 4.941 2.374 1.00 92.19 81 THR A C 1
ATOM 652 O O . THR A 1 81 ? -19.607 3.858 2.632 1.00 92.19 81 THR A O 1
ATOM 655 N N . ALA A 1 82 ? -19.405 6.046 2.222 1.00 94.75 82 ALA A N 1
ATOM 656 C CA . ALA A 1 82 ? -17.976 6.078 2.492 1.00 94.75 82 ALA A CA 1
ATOM 657 C C . ALA A 1 82 ? -17.737 6.493 3.941 1.00 94.75 82 ALA A C 1
ATOM 659 O O . ALA A 1 82 ? -18.245 7.521 4.391 1.00 94.75 82 ALA A O 1
ATOM 660 N N . TYR A 1 83 ? -16.978 5.698 4.686 1.00 94.50 83 TYR A N 1
ATOM 661 C CA . TYR A 1 83 ? -16.649 6.007 6.074 1.00 94.50 83 TYR A CA 1
ATOM 662 C C . TYR A 1 83 ? -15.415 5.242 6.539 1.00 94.50 83 TYR A C 1
ATOM 664 O O . TYR A 1 83 ? -15.004 4.251 5.936 1.00 94.50 83 TYR A O 1
ATOM 672 N N . ILE A 1 84 ? -14.841 5.706 7.644 1.00 91.75 84 ILE A N 1
ATOM 673 C CA . ILE A 1 84 ? -13.711 5.071 8.310 1.00 91.75 84 ILE A CA 1
ATOM 674 C C . ILE A 1 84 ? -14.142 4.665 9.713 1.00 91.75 84 ILE A C 1
ATOM 676 O O . ILE A 1 84 ? -14.659 5.481 10.472 1.00 91.75 84 ILE A O 1
ATOM 680 N N . GLU A 1 85 ? -13.918 3.405 10.065 1.00 90.94 85 GLU A N 1
ATOM 681 C CA . GLU A 1 85 ? -13.981 2.928 11.444 1.00 90.94 85 GLU A CA 1
ATOM 682 C C . GLU A 1 85 ? -12.574 2.934 12.024 1.00 90.94 85 GLU A C 1
ATOM 684 O O . GLU A 1 85 ? -11.721 2.182 11.564 1.00 90.94 85 GLU A O 1
ATOM 689 N N . THR A 1 86 ? -12.318 3.758 13.036 1.00 85.81 86 THR A N 1
ATOM 690 C CA . THR A 1 86 ? -11.027 3.776 13.728 1.00 85.81 86 THR A CA 1
ATOM 691 C C . THR A 1 86 ? -11.116 3.005 15.040 1.00 85.81 86 THR A C 1
ATOM 693 O O . THR A 1 86 ? -12.041 3.166 15.836 1.00 85.81 86 THR A O 1
ATOM 696 N N . PHE A 1 87 ? -10.128 2.154 15.290 1.00 79.62 87 PHE A N 1
ATOM 697 C CA . PHE A 1 87 ? -10.007 1.343 16.502 1.00 79.62 87 PHE A CA 1
ATOM 698 C C . PHE A 1 87 ? -9.000 2.005 17.446 1.00 79.62 87 PHE A C 1
ATOM 700 O O . PHE A 1 87 ? -8.053 1.375 17.941 1.00 79.62 87 PHE A O 1
ATOM 707 N N . ASN A 1 88 ? -9.175 3.316 17.644 1.00 66.56 88 ASN A N 1
ATOM 708 C CA . ASN A 1 88 ? -8.259 4.154 18.401 1.00 66.56 88 ASN A CA 1
ATOM 709 C C . ASN A 1 88 ? -8.433 3.898 19.902 1.00 66.56 88 ASN A C 1
ATOM 711 O O . ASN A 1 88 ? -9.234 4.511 20.606 1.00 66.56 88 ASN A O 1
ATOM 715 N N . VAL A 1 89 ? -7.702 2.908 20.397 1.00 61.62 89 VAL A N 1
ATOM 716 C CA . VAL A 1 89 ? -7.590 2.646 21.822 1.00 61.62 89 VAL A CA 1
ATOM 717 C C . VAL A 1 89 ? -6.356 3.393 22.306 1.00 61.62 89 VAL A C 1
ATOM 719 O O . VAL A 1 89 ? -5.249 2.994 21.951 1.00 61.62 89 VAL A O 1
ATOM 722 N N . GLU A 1 90 ? -6.553 4.463 23.091 1.00 54.28 90 GLU A N 1
ATOM 723 C CA . GLU A 1 90 ? -5.468 5.300 23.630 1.00 54.28 90 GLU A CA 1
ATOM 724 C C . GLU A 1 90 ? -4.287 4.444 24.117 1.00 54.28 90 GLU A C 1
ATOM 726 O O . GLU A 1 90 ? -4.432 3.402 24.749 1.00 54.28 90 GLU A O 1
ATOM 731 N N . THR A 1 91 ? -3.089 4.861 23.757 1.00 54.00 91 THR A N 1
ATOM 732 C CA . THR A 1 91 ? -1.939 3.982 23.589 1.00 54.00 91 THR A CA 1
ATOM 733 C C . THR A 1 91 ? -0.949 4.143 24.735 1.00 54.00 91 THR A C 1
ATOM 735 O O . THR A 1 91 ? -0.677 5.232 25.236 1.00 54.00 91 THR A O 1
ATOM 738 N N . TYR A 1 92 ? -0.324 3.035 25.120 1.00 50.09 92 TYR A N 1
ATOM 739 C CA . TYR A 1 92 ? 0.875 2.984 25.967 1.00 50.09 92 TYR A CA 1
ATOM 740 C C . TYR A 1 92 ? 2.124 3.541 25.259 1.00 50.09 92 TYR A C 1
ATOM 742 O O . TYR A 1 92 ? 3.220 3.000 25.382 1.00 50.09 92 TYR A O 1
ATOM 750 N N . SER A 1 93 ? 1.966 4.598 24.470 1.00 51.88 93 SER A N 1
ATOM 751 C CA . SER A 1 93 ? 3.016 5.156 23.637 1.00 51.88 93 SER A CA 1
ATOM 752 C C . SER A 1 93 ? 2.931 6.674 23.660 1.00 51.88 93 SER A C 1
ATOM 754 O O . SER A 1 93 ? 1.851 7.257 23.608 1.00 51.88 93 SER A O 1
ATOM 756 N N . SER A 1 94 ? 4.088 7.328 23.730 1.00 52.84 94 SER A N 1
ATOM 757 C CA . SER A 1 94 ? 4.215 8.777 23.542 1.00 52.84 94 SER A CA 1
ATOM 758 C C . SER A 1 94 ? 3.901 9.218 22.108 1.00 52.84 94 SER A C 1
ATOM 760 O O . SER A 1 94 ? 3.892 10.412 21.832 1.00 52.84 94 SER A O 1
ATOM 762 N N . MET A 1 95 ? 3.664 8.266 21.204 1.00 57.12 95 MET A N 1
ATOM 763 C CA . MET A 1 95 ? 3.387 8.468 19.787 1.00 57.12 95 MET A CA 1
ATOM 764 C C . MET A 1 95 ? 2.350 7.437 19.329 1.00 57.12 95 MET A C 1
ATOM 766 O O . MET A 1 95 ? 2.520 6.241 19.577 1.00 57.12 95 MET A O 1
ATOM 770 N N . TYR A 1 96 ? 1.266 7.891 18.713 1.00 64.81 96 TYR A N 1
ATOM 771 C CA . TYR A 1 96 ? 0.240 7.023 18.143 1.00 64.81 96 TYR A CA 1
ATOM 772 C C . TYR A 1 96 ? -0.237 7.558 16.813 1.00 64.81 96 TYR A C 1
ATOM 774 O O . TYR A 1 96 ? -0.254 8.764 16.600 1.00 64.81 96 TYR A O 1
ATOM 782 N N . ASP A 1 97 ? -0.633 6.647 15.944 1.00 71.06 97 ASP A N 1
ATOM 783 C CA . ASP A 1 97 ? -1.080 6.974 14.606 1.00 71.06 97 ASP A CA 1
ATOM 784 C C . ASP A 1 97 ? -2.565 7.350 14.631 1.00 71.06 97 ASP A C 1
ATOM 786 O O . ASP A 1 97 ? -3.396 6.643 15.210 1.00 71.06 97 ASP A O 1
ATOM 790 N N . THR A 1 98 ? -2.901 8.494 14.038 1.00 75.19 98 THR A N 1
ATOM 791 C CA . THR A 1 98 ? -4.288 8.919 13.826 1.00 75.19 98 THR A CA 1
ATOM 792 C C . THR A 1 98 ? -4.593 8.966 12.347 1.00 75.19 98 THR A C 1
ATOM 794 O O . THR A 1 98 ? -3.791 9.485 11.572 1.00 75.19 98 THR A O 1
ATOM 797 N N . VAL A 1 99 ? -5.774 8.482 11.971 1.00 79.12 99 VAL A N 1
ATOM 798 C CA . VAL A 1 99 ? -6.281 8.653 10.610 1.00 79.12 99 VAL A CA 1
ATOM 799 C C . VAL A 1 99 ? -6.771 10.090 10.438 1.00 79.12 99 VAL A C 1
ATOM 801 O O . VAL A 1 99 ? -7.596 10.559 11.224 1.00 79.12 99 VAL A O 1
ATOM 804 N N . SER A 1 100 ? -6.269 10.781 9.418 1.00 80.44 100 SER A N 1
ATOM 805 C CA . SER A 1 100 ? -6.687 12.123 9.017 1.00 80.44 100 SER A CA 1
ATOM 806 C C . SER A 1 100 ? -7.457 12.075 7.693 1.00 80.44 100 SER A C 1
ATOM 808 O O . SER A 1 100 ? -7.209 11.233 6.830 1.00 80.44 100 SER A O 1
ATOM 810 N N . ILE A 1 101 ? -8.431 12.975 7.542 1.00 87.06 101 ILE A N 1
ATOM 811 C CA . ILE A 1 101 ? -9.180 13.174 6.296 1.00 87.06 101 ILE A CA 1
ATOM 812 C C . ILE A 1 101 ? -9.003 14.634 5.903 1.00 87.06 101 ILE A C 1
ATOM 814 O O . ILE A 1 101 ? -9.511 15.528 6.581 1.00 87.06 101 ILE A O 1
ATOM 818 N N . ASN A 1 102 ? -8.278 14.869 4.815 1.00 89.81 102 ASN A N 1
ATOM 819 C CA . ASN A 1 102 ? -7.999 16.201 4.296 1.00 89.81 102 ASN A CA 1
ATOM 820 C C . ASN A 1 102 ? -8.790 16.420 3.005 1.00 89.81 102 ASN A C 1
ATOM 822 O O . ASN A 1 102 ? -8.579 15.725 2.017 1.00 89.81 102 ASN A O 1
ATOM 826 N N . TYR A 1 103 ? -9.700 17.389 2.997 1.00 92.25 103 TYR A N 1
ATOM 827 C CA . TYR A 1 103 ? -10.478 17.732 1.805 1.00 92.25 103 TYR A CA 1
ATOM 828 C C . TYR A 1 103 ? -9.634 18.618 0.888 1.00 92.25 103 TYR A C 1
ATOM 830 O O . TYR A 1 103 ? -9.351 19.766 1.231 1.00 92.25 103 TYR A O 1
ATOM 838 N N . ILE A 1 104 ? -9.193 18.064 -0.243 1.00 91.88 104 ILE A N 1
ATOM 839 C CA . ILE A 1 104 ? -8.384 18.785 -1.237 1.00 91.88 104 ILE A CA 1
ATOM 840 C C . ILE A 1 104 ? -9.267 19.800 -1.970 1.00 91.88 104 ILE A C 1
ATOM 842 O O . ILE A 1 104 ? -8.876 20.950 -2.168 1.00 91.88 104 ILE A O 1
ATOM 846 N N . ASP A 1 105 ? -10.471 19.366 -2.343 1.00 92.94 105 ASP A N 1
ATOM 847 C CA . ASP A 1 105 ? -11.484 20.154 -3.037 1.00 92.94 105 ASP A CA 1
ATOM 848 C C . ASP A 1 105 ? -12.901 19.666 -2.663 1.00 92.94 105 ASP A C 1
ATOM 850 O O . ASP A 1 105 ? -13.070 18.835 -1.769 1.00 92.94 105 ASP A O 1
ATOM 854 N N . GLU A 1 106 ? -13.935 20.195 -3.326 1.00 92.69 106 GLU A N 1
ATOM 855 C CA . GLU A 1 106 ? -15.343 19.844 -3.071 1.00 92.69 106 GLU A CA 1
ATOM 856 C C . GLU A 1 106 ? -15.701 18.387 -3.428 1.00 92.69 106 GLU A C 1
ATOM 858 O O . GLU A 1 106 ? -16.772 17.909 -3.084 1.00 92.69 106 GLU A O 1
ATOM 863 N N . SER A 1 107 ? -14.849 17.656 -4.135 1.00 95.12 107 SER A N 1
ATOM 864 C CA . SER A 1 107 ? -15.120 16.298 -4.618 1.00 95.12 107 SER A CA 1
ATOM 865 C C . SER A 1 107 ? -14.058 15.274 -4.221 1.00 95.12 107 SER A C 1
ATOM 867 O O . SER A 1 107 ? -14.307 14.073 -4.356 1.00 95.12 107 SER A O 1
ATOM 869 N N . THR A 1 108 ? -12.920 15.723 -3.691 1.00 96.38 108 THR A N 1
ATOM 870 C CA . THR A 1 108 ? -11.747 14.892 -3.416 1.00 96.38 108 THR A CA 1
ATOM 871 C C . THR A 1 108 ? -11.335 14.978 -1.951 1.00 96.38 108 THR A C 1
ATOM 873 O O . THR A 1 108 ? -11.065 16.060 -1.420 1.00 96.38 108 THR A O 1
ATOM 876 N N . ALA A 1 109 ? -11.219 13.820 -1.302 1.00 94.38 109 ALA A N 1
ATOM 877 C CA . ALA A 1 109 ? -10.673 13.700 0.045 1.00 94.38 109 ALA A CA 1
ATOM 878 C C . ALA A 1 109 ? -9.404 12.842 0.034 1.00 94.38 109 ALA A C 1
ATOM 880 O O . ALA A 1 109 ? -9.401 11.747 -0.520 1.00 94.38 109 ALA A O 1
ATOM 881 N N . LYS A 1 110 ? -8.345 13.319 0.687 1.00 91.38 110 LYS A N 1
ATOM 882 C CA . LYS A 1 110 ? -7.121 12.564 0.941 1.00 91.38 110 LYS A CA 1
ATOM 883 C C . LYS A 1 110 ? -7.187 11.892 2.302 1.00 91.38 110 LYS A C 1
ATOM 885 O O . LYS A 1 110 ? -7.443 12.560 3.307 1.00 91.38 110 LYS A O 1
ATOM 890 N N . ILE A 1 111 ? -6.941 10.587 2.330 1.00 87.44 111 ILE A N 1
ATOM 891 C CA . ILE A 1 111 ? -6.905 9.796 3.561 1.00 87.44 111 ILE A CA 1
ATOM 892 C C . ILE A 1 111 ? -5.449 9.633 4.000 1.00 87.44 111 ILE A C 1
ATOM 894 O O . ILE A 1 111 ? -4.643 9.049 3.277 1.00 87.44 111 ILE A O 1
ATOM 898 N N . GLY A 1 112 ? -5.135 10.170 5.180 1.00 79.19 112 GLY A N 1
ATOM 899 C CA . GLY A 1 112 ? -3.809 10.240 5.799 1.00 79.19 112 GLY A CA 1
ATOM 900 C C . GLY A 1 112 ? -3.695 9.394 7.080 1.00 79.19 112 GLY A C 1
ATOM 901 O O . GLY A 1 112 ? -4.690 9.144 7.757 1.00 79.19 112 GLY A O 1
ATOM 902 N N . ILE A 1 113 ? -2.477 8.975 7.434 1.00 76.00 113 ILE A N 1
ATOM 903 C CA . ILE A 1 113 ? -2.104 8.528 8.778 1.00 76.00 113 ILE A CA 1
ATOM 904 C C . ILE A 1 113 ? -0.968 9.427 9.208 1.00 76.00 113 ILE A C 1
ATOM 906 O O . ILE A 1 113 ? 0.070 9.503 8.550 1.00 76.00 113 ILE A O 1
ATOM 910 N N . GLU A 1 114 ? -1.172 10.089 10.332 1.00 73.06 114 GLU A N 1
ATOM 911 C CA . GLU A 1 114 ? -0.196 10.994 10.903 1.00 73.06 114 GLU A CA 1
ATOM 912 C C . GLU A 1 114 ? 0.136 10.544 12.324 1.00 73.06 114 GLU A C 1
ATOM 914 O O . GLU A 1 114 ? -0.778 10.268 13.112 1.00 73.06 114 GLU A O 1
ATOM 919 N N . PRO A 1 115 ? 1.427 10.478 12.684 1.00 71.25 115 PRO A N 1
ATOM 920 C CA . PRO A 1 115 ? 1.806 10.209 14.052 1.00 71.25 115 PRO A CA 1
ATOM 921 C C . PRO A 1 115 ? 1.545 11.442 14.915 1.00 71.25 115 PRO A C 1
ATOM 923 O O . PRO A 1 115 ? 2.079 12.529 14.684 1.00 71.25 115 PRO A O 1
ATOM 926 N N . VAL A 1 116 ? 0.770 11.255 15.974 1.00 70.62 116 VAL A N 1
ATOM 927 C CA . VAL A 1 116 ? 0.459 12.281 16.963 1.00 70.62 116 VAL A CA 1
ATOM 928 C C . VAL A 1 116 ? 1.195 11.977 18.259 1.00 70.62 116 VAL A C 1
ATOM 930 O O . VAL A 1 116 ? 1.171 10.863 18.788 1.00 70.62 116 VAL A O 1
ATOM 933 N N . TYR A 1 117 ? 1.847 13.001 18.808 1.00 67.62 117 TYR A N 1
ATOM 934 C CA . TYR A 1 117 ? 2.525 12.898 20.094 1.00 67.62 117 TYR A CA 1
ATOM 935 C C . TYR A 1 117 ? 1.521 13.019 21.243 1.00 67.62 117 TYR A C 1
ATOM 937 O O . TYR A 1 117 ? 0.889 14.057 21.454 1.00 67.62 117 TYR A O 1
ATOM 945 N N . GLY A 1 118 ? 1.388 11.940 22.007 1.00 62.97 118 GLY A N 1
ATOM 946 C CA . GLY A 1 118 ? 0.524 11.851 23.177 1.00 62.97 118 GLY A CA 1
ATOM 947 C C . GLY A 1 118 ? 1.282 12.018 24.489 1.00 62.97 118 GLY A C 1
ATOM 948 O O . GLY A 1 118 ? 2.471 11.723 24.603 1.00 62.97 118 GLY A O 1
ATOM 949 N N . LYS A 1 119 ? 0.563 12.427 25.539 1.00 61.50 119 LYS A N 1
ATOM 950 C CA . LYS A 1 119 ? 1.039 12.229 26.915 1.00 61.50 119 LYS A CA 1
ATOM 951 C C . LYS A 1 119 ? 0.793 10.777 27.306 1.00 61.50 119 LYS A C 1
ATOM 953 O O . LYS A 1 119 ? -0.307 10.273 27.097 1.00 61.50 119 LYS A O 1
ATOM 958 N N . PHE A 1 120 ? 1.779 10.139 27.930 1.00 62.41 120 PHE A N 1
ATOM 959 C CA . PHE A 1 120 ? 1.620 8.796 28.481 1.00 62.41 120 PHE A CA 1
ATOM 960 C C . PHE A 1 120 ? 0.462 8.771 29.496 1.00 62.41 120 PHE A C 1
ATOM 962 O O . PHE A 1 120 ? 0.505 9.475 30.508 1.00 62.41 120 PHE A O 1
ATOM 969 N N . LYS A 1 121 ? -0.579 7.974 29.226 1.00 60.72 121 LYS A N 1
ATOM 970 C CA . LYS A 1 121 ? -1.732 7.781 30.117 1.00 60.72 121 LYS A CA 1
ATOM 971 C C . LYS A 1 121 ? -1.835 6.306 30.502 1.00 60.72 121 LYS A C 1
ATOM 973 O O . LYS A 1 121 ? -2.100 5.453 29.664 1.00 60.72 121 LYS A O 1
ATOM 978 N N . PHE A 1 122 ? -1.665 6.005 31.787 1.00 61.84 122 PHE A N 1
ATOM 979 C CA . PHE A 1 122 ? -1.797 4.647 32.315 1.00 61.84 122 PHE A CA 1
ATOM 980 C C . PHE A 1 122 ? -3.170 4.482 32.981 1.00 61.84 122 PHE A C 1
ATOM 982 O O . PHE A 1 122 ? -3.411 5.006 34.066 1.00 61.84 122 PHE A O 1
ATOM 989 N N . ASN A 1 123 ? -4.083 3.750 32.339 1.00 72.12 123 ASN A N 1
ATOM 990 C CA . ASN A 1 123 ? -5.383 3.360 32.896 1.00 72.12 123 ASN A CA 1
ATOM 991 C C . ASN A 1 123 ? -5.625 1.866 32.610 1.00 72.12 123 ASN A C 1
ATOM 993 O O . ASN A 1 123 ? -5.337 1.392 31.513 1.00 72.12 123 ASN A O 1
ATOM 997 N N . LYS A 1 124 ? -6.163 1.121 33.588 1.00 74.94 124 LYS A N 1
ATOM 998 C CA . LYS A 1 124 ? -6.512 -0.306 33.461 1.00 74.94 124 LYS A CA 1
ATOM 999 C C . LYS A 1 124 ? -7.400 -0.589 32.245 1.00 74.94 124 LYS A C 1
ATOM 1001 O O . LYS A 1 124 ? -7.150 -1.549 31.529 1.00 74.94 124 LYS A O 1
ATOM 1006 N N . ASN A 1 125 ? -8.405 0.250 31.989 1.00 74.25 125 ASN A N 1
ATOM 1007 C CA . ASN A 1 125 ? -9.299 0.081 30.837 1.00 74.25 125 ASN A CA 1
ATOM 1008 C C . ASN A 1 125 ? -8.524 0.173 29.510 1.00 74.25 125 ASN A C 1
ATOM 1010 O O . ASN A 1 125 ? -8.657 -0.664 28.624 1.00 74.25 125 ASN A O 1
ATOM 1014 N N . THR A 1 126 ? -7.650 1.168 29.419 1.00 72.31 126 THR A N 1
ATOM 1015 C CA . THR A 1 126 ? -6.786 1.437 28.270 1.00 72.31 126 THR A CA 1
ATOM 1016 C C . THR A 1 126 ? -5.776 0.306 28.025 1.00 72.31 126 THR A C 1
ATOM 1018 O O . THR A 1 126 ? -5.605 -0.142 26.891 1.00 72.31 126 THR A O 1
ATOM 1021 N N . LEU A 1 127 ? -5.170 -0.226 29.095 1.00 74.62 127 LEU A N 1
ATOM 1022 C CA . LEU A 1 127 ? -4.296 -1.402 29.031 1.00 74.62 127 LEU A CA 1
ATOM 1023 C C . LEU A 1 127 ? -5.053 -2.634 28.520 1.00 74.62 127 LEU A C 1
ATOM 1025 O O . LEU A 1 127 ? -4.593 -3.286 27.587 1.00 74.62 127 LEU A O 1
ATOM 1029 N N . ASN A 1 128 ? -6.223 -2.926 29.094 1.00 77.25 128 ASN A N 1
ATOM 1030 C CA . ASN A 1 128 ? -7.030 -4.083 28.711 1.00 77.25 128 ASN A CA 1
ATOM 1031 C C . ASN A 1 128 ? -7.415 -4.029 27.232 1.00 77.25 128 ASN A C 1
ATOM 1033 O O . ASN A 1 128 ? -7.197 -4.992 26.505 1.00 77.25 128 ASN A O 1
ATOM 1037 N N . LYS A 1 129 ? -7.912 -2.883 26.761 1.00 76.69 129 LYS A N 1
ATOM 1038 C CA . LYS A 1 129 ? -8.260 -2.704 25.350 1.00 76.69 129 LYS A CA 1
ATOM 1039 C C . LYS A 1 129 ? -7.037 -2.786 24.425 1.00 76.69 129 LYS A C 1
ATOM 1041 O O . LYS A 1 129 ? -7.162 -3.318 23.331 1.00 76.69 129 LYS A O 1
ATOM 1046 N N . THR A 1 130 ? -5.855 -2.333 24.859 1.00 76.06 130 THR A N 1
ATOM 1047 C CA . THR A 1 130 ? -4.599 -2.506 24.098 1.00 76.06 130 THR A CA 1
ATOM 1048 C C . THR A 1 130 ? -4.224 -3.985 23.976 1.00 76.06 130 THR A C 1
ATOM 1050 O O . THR A 1 130 ? -3.830 -4.439 22.903 1.00 76.06 130 THR A O 1
ATOM 1053 N N . ILE A 1 131 ? -4.360 -4.750 25.064 1.00 76.94 131 ILE A N 1
ATOM 1054 C CA . ILE A 1 131 ? -4.124 -6.199 25.069 1.00 76.94 131 ILE A CA 1
ATOM 1055 C C . ILE A 1 131 ? -5.124 -6.893 24.140 1.00 76.94 131 ILE A C 1
ATOM 1057 O O . ILE A 1 131 ? -4.693 -7.665 23.292 1.00 76.94 131 ILE A O 1
ATOM 1061 N N . VAL A 1 132 ? -6.422 -6.573 24.226 1.00 79.38 132 VAL A N 1
ATOM 1062 C CA . VAL A 1 132 ? -7.439 -7.115 23.305 1.00 79.38 132 VAL A CA 1
ATOM 1063 C C . VAL A 1 132 ? -7.116 -6.768 21.858 1.00 79.38 132 VAL A C 1
ATOM 1065 O O . VAL A 1 132 ? -7.116 -7.665 21.022 1.00 79.38 132 VAL A O 1
ATOM 1068 N N . LYS A 1 133 ? -6.774 -5.506 21.565 1.00 77.88 133 LYS A N 1
ATOM 1069 C CA . LYS A 1 133 ? -6.407 -5.050 20.218 1.00 77.88 133 LYS A CA 1
ATOM 1070 C C . LYS A 1 133 ? -5.298 -5.917 19.622 1.00 77.88 133 LYS A C 1
ATOM 1072 O O . LYS A 1 133 ? -5.428 -6.390 18.498 1.00 77.88 133 LYS A O 1
ATOM 1077 N N . LYS A 1 134 ? -4.244 -6.169 20.409 1.00 77.94 134 LYS A N 1
ATOM 1078 C CA . LYS A 1 134 ? -3.096 -6.997 20.011 1.00 77.94 134 LYS A CA 1
ATOM 1079 C C . LYS A 1 134 ? -3.420 -8.488 19.928 1.00 77.94 134 LYS A C 1
ATOM 1081 O O . LYS A 1 134 ? -2.973 -9.137 18.998 1.00 77.94 134 LYS A O 1
ATOM 1086 N N . LEU A 1 135 ? -4.170 -9.042 20.881 1.00 78.25 135 LEU A N 1
ATOM 1087 C CA . LEU A 1 135 ? -4.514 -10.469 20.891 1.00 78.25 135 LEU A CA 1
ATOM 1088 C C . LEU A 1 135 ? -5.502 -10.839 19.777 1.00 78.25 135 LEU A C 1
ATOM 1090 O O . LEU A 1 135 ? -5.420 -11.939 19.240 1.00 78.25 135 LEU A O 1
ATOM 1094 N N . GLN A 1 136 ? -6.422 -9.935 19.433 1.00 76.56 136 GLN A N 1
ATOM 1095 C CA . GLN A 1 136 ? -7.415 -10.134 18.371 1.00 76.56 136 GLN A CA 1
ATOM 1096 C C . GLN A 1 136 ? -6.958 -9.587 17.007 1.00 76.56 136 GLN A C 1
ATOM 1098 O O . GLN A 1 136 ? -7.713 -9.689 16.045 1.00 76.56 136 GLN A O 1
ATOM 1103 N N . ASN A 1 137 ? -5.737 -9.043 16.904 1.00 76.62 137 ASN A N 1
ATOM 1104 C CA . ASN A 1 137 ? -5.175 -8.457 15.679 1.00 76.62 137 ASN A CA 1
ATOM 1105 C C . ASN A 1 137 ? -6.118 -7.448 14.993 1.00 76.62 137 ASN A C 1
ATOM 1107 O O . ASN A 1 137 ? -6.300 -7.490 13.776 1.00 76.62 137 ASN A O 1
ATOM 1111 N N . TYR A 1 138 ? -6.741 -6.549 15.761 1.00 77.94 138 TYR A N 1
ATOM 1112 C CA . TYR A 1 138 ? -7.542 -5.484 15.150 1.00 77.94 138 TYR A CA 1
ATOM 1113 C C . TYR A 1 138 ? -6.645 -4.537 14.343 1.00 77.94 138 TYR A C 1
ATOM 1115 O O . TYR A 1 138 ? -5.600 -4.131 14.866 1.00 77.94 138 TYR A O 1
ATOM 1123 N N . PRO A 1 139 ? -7.071 -4.123 13.134 1.00 80.69 139 PRO A N 1
ATOM 1124 C CA . PRO A 1 139 ? -6.407 -3.046 12.411 1.00 80.69 139 PRO A CA 1
ATOM 1125 C C . PRO A 1 139 ? -6.557 -1.725 13.177 1.00 80.69 139 PRO A C 1
ATOM 1127 O O . PRO A 1 139 ? -7.376 -1.602 14.093 1.00 80.69 139 PRO A O 1
ATOM 1130 N N . ASP A 1 140 ? -5.786 -0.713 12.796 1.00 80.75 140 ASP A N 1
ATOM 1131 C CA . ASP A 1 140 ? -5.933 0.623 13.376 1.00 80.75 140 ASP A CA 1
ATOM 1132 C C . ASP A 1 140 ? -7.163 1.340 12.834 1.00 80.75 140 ASP A C 1
ATOM 1134 O O . ASP A 1 140 ? -7.865 2.008 13.598 1.00 80.75 140 ASP A O 1
ATOM 1138 N N . ALA A 1 141 ? -7.478 1.131 11.558 1.00 85.69 141 ALA A N 1
ATOM 1139 C CA . ALA A 1 141 ? -8.736 1.544 10.970 1.00 85.69 141 ALA A CA 1
ATOM 1140 C C . ALA A 1 141 ? -9.210 0.606 9.854 1.00 85.69 141 ALA A C 1
ATOM 1142 O O . ALA A 1 141 ? -8.446 -0.181 9.293 1.00 85.69 141 ALA A O 1
ATOM 1143 N N . ILE A 1 142 ? -10.496 0.704 9.533 1.00 89.94 142 ILE A N 1
ATOM 1144 C CA . ILE A 1 142 ? -11.101 0.089 8.357 1.00 89.94 142 ILE A CA 1
ATOM 1145 C C . ILE A 1 142 ? -11.737 1.191 7.512 1.00 89.94 142 ILE A C 1
ATOM 1147 O O . ILE A 1 142 ? -12.623 1.897 7.992 1.00 89.94 142 ILE A O 1
ATOM 1151 N N . LEU A 1 143 ? -11.301 1.325 6.262 1.00 92.38 143 LEU A N 1
ATOM 1152 C CA . LEU A 1 143 ? -11.898 2.216 5.271 1.00 92.38 143 LEU A CA 1
ATOM 1153 C C . LEU A 1 143 ? -12.953 1.450 4.464 1.00 92.38 143 LEU A C 1
ATOM 1155 O O . LEU A 1 143 ? -12.647 0.439 3.829 1.00 92.38 143 LEU A O 1
ATOM 1159 N N . TYR A 1 144 ? -14.187 1.944 4.472 1.00 95.12 144 TYR A N 1
ATOM 1160 C CA . TYR A 1 144 ? -15.296 1.393 3.702 1.00 95.12 144 TYR A CA 1
ATOM 1161 C C . TYR A 1 144 ? -15.506 2.221 2.439 1.00 95.12 144 TYR A C 1
ATOM 1163 O O . TYR A 1 144 ? -15.817 3.411 2.512 1.00 95.12 144 TYR A O 1
ATOM 1171 N N . ILE A 1 145 ? -15.329 1.581 1.284 1.00 95.69 145 ILE A N 1
ATOM 1172 C CA . ILE A 1 145 ? -15.374 2.234 -0.028 1.00 95.69 145 ILE A CA 1
ATOM 1173 C C . ILE A 1 145 ? -16.663 1.834 -0.754 1.00 95.69 145 ILE A C 1
ATOM 1175 O O . ILE A 1 145 ? -16.916 0.638 -0.916 1.00 95.69 145 ILE A O 1
ATOM 1179 N N . PRO A 1 146 ? -17.502 2.792 -1.175 1.00 96.62 146 PRO A N 1
ATOM 1180 C CA . PRO A 1 146 ? -18.678 2.540 -1.996 1.00 96.62 146 PRO A CA 1
ATOM 1181 C C . PRO A 1 146 ? -18.318 2.383 -3.477 1.00 96.62 146 PRO A C 1
ATOM 1183 O O . PRO A 1 146 ? -17.282 2.853 -3.941 1.00 96.62 146 PRO A O 1
ATOM 1186 N N . THR A 1 147 ? -19.214 1.767 -4.246 1.00 96.56 147 THR A N 1
ATOM 1187 C CA . THR A 1 147 ? -18.952 1.440 -5.663 1.00 96.56 147 THR A CA 1
ATOM 1188 C C . THR A 1 147 ? -18.856 2.677 -6.555 1.00 96.56 147 THR A C 1
ATOM 1190 O O . THR A 1 147 ? -18.133 2.679 -7.547 1.00 96.56 147 THR A O 1
ATOM 1193 N N . ARG A 1 148 ? -19.551 3.752 -6.169 1.00 95.00 148 ARG A N 1
ATOM 1194 C CA . ARG A 1 148 ? -19.581 5.038 -6.877 1.00 95.00 148 ARG A CA 1
ATOM 1195 C C . ARG A 1 148 ? -18.286 5.850 -6.789 1.00 95.00 148 ARG A C 1
ATOM 1197 O O . ARG A 1 148 ? -18.191 6.875 -7.456 1.00 95.00 148 ARG A O 1
ATOM 1204 N N . MET A 1 149 ? -17.358 5.492 -5.900 1.00 95.94 149 MET A N 1
ATOM 1205 C CA . MET A 1 149 ? -16.162 6.303 -5.666 1.00 95.94 149 MET A CA 1
ATOM 1206 C C . MET A 1 149 ? -15.084 6.040 -6.708 1.00 95.94 149 MET A C 1
ATOM 1208 O O . MET A 1 149 ? -14.897 4.910 -7.137 1.00 95.94 149 MET A O 1
ATOM 1212 N N . ASN A 1 150 ? -14.349 7.082 -7.073 1.00 97.00 150 ASN A N 1
ATOM 1213 C CA . ASN A 1 150 ? -13.060 6.970 -7.734 1.00 97.00 150 ASN A CA 1
ATOM 1214 C C . ASN A 1 150 ? -11.958 6.863 -6.679 1.00 97.00 150 ASN A C 1
ATOM 1216 O O . ASN A 1 150 ? -12.052 7.482 -5.618 1.00 97.00 150 ASN A O 1
ATOM 1220 N N . ILE A 1 151 ? -10.901 6.122 -6.988 1.00 95.12 151 ILE A N 1
ATOM 1221 C CA . ILE A 1 151 ? -9.711 5.999 -6.152 1.00 95.12 151 ILE A CA 1
ATOM 1222 C C . ILE A 1 151 ? -8.506 6.504 -6.937 1.00 95.12 151 ILE A C 1
ATOM 1224 O O . ILE A 1 151 ? -8.303 6.128 -8.091 1.00 95.12 151 ILE A O 1
ATOM 1228 N N . ILE A 1 152 ? -7.710 7.349 -6.294 1.00 93.31 152 ILE A N 1
ATOM 1229 C CA . ILE A 1 152 ? -6.355 7.693 -6.714 1.00 93.31 152 ILE A CA 1
ATOM 1230 C C . ILE A 1 152 ? -5.426 6.990 -5.732 1.00 93.31 152 ILE A C 1
ATOM 1232 O O . ILE A 1 152 ? -5.567 7.162 -4.523 1.00 93.31 152 ILE A O 1
ATOM 1236 N N . THR A 1 153 ? -4.521 6.160 -6.239 1.00 89.38 153 THR A N 1
ATOM 1237 C CA . THR A 1 153 ? -3.520 5.481 -5.416 1.00 89.38 153 THR A CA 1
ATOM 1238 C C . THR A 1 153 ? -2.315 5.087 -6.257 1.00 89.38 153 THR A C 1
ATOM 1240 O O . THR A 1 153 ? -2.427 4.881 -7.462 1.00 89.38 153 THR A O 1
ATOM 1243 N N . ASP A 1 154 ? -1.173 4.963 -5.598 1.00 85.19 154 ASP A N 1
ATOM 1244 C CA . ASP A 1 154 ? 0.070 4.401 -6.117 1.00 85.19 154 ASP A CA 1
ATOM 1245 C C . ASP A 1 154 ? 0.117 2.863 -6.030 1.00 85.19 154 ASP A C 1
ATOM 1247 O O . ASP A 1 154 ? 0.994 2.246 -6.629 1.00 85.19 154 ASP A O 1
ATOM 1251 N N . ASN A 1 155 ? -0.817 2.224 -5.313 1.00 86.88 155 ASN A N 1
ATOM 1252 C CA . ASN A 1 155 ? -0.913 0.764 -5.229 1.00 86.88 155 ASN A CA 1
ATOM 1253 C C . ASN A 1 155 ? -2.345 0.258 -5.486 1.00 86.88 155 ASN A C 1
ATOM 1255 O O . ASN A 1 155 ? -3.071 -0.099 -4.549 1.00 86.88 155 ASN A O 1
ATOM 1259 N N . PRO A 1 156 ? -2.773 0.187 -6.756 1.00 89.12 156 PRO A N 1
ATOM 1260 C CA . PRO A 1 156 ? -4.135 -0.219 -7.097 1.00 89.12 156 PRO A CA 1
ATOM 1261 C C . PRO A 1 156 ? -4.440 -1.684 -6.776 1.00 89.12 156 PRO A C 1
ATOM 1263 O O . PRO A 1 156 ? -5.580 -2.008 -6.438 1.00 89.12 156 PRO A O 1
ATOM 1266 N N . TYR A 1 157 ? -3.429 -2.553 -6.794 1.00 88.50 157 TYR A N 1
ATOM 1267 C CA . TYR A 1 157 ? -3.557 -3.981 -6.489 1.00 88.50 157 TYR A CA 1
ATOM 1268 C C . TYR A 1 157 ? -3.967 -4.264 -5.039 1.00 88.50 157 TYR A C 1
ATOM 1270 O O . TYR A 1 157 ? -4.566 -5.294 -4.727 1.00 88.50 157 TYR A O 1
ATOM 1278 N N . TYR A 1 158 ? -3.739 -3.318 -4.125 1.00 86.81 158 TYR A N 1
ATOM 1279 C CA . TYR A 1 158 ? -4.254 -3.420 -2.760 1.00 86.81 158 TYR A CA 1
ATOM 1280 C C . TYR A 1 158 ? -5.796 -3.489 -2.704 1.00 86.81 158 TYR A C 1
ATOM 1282 O O . TYR A 1 158 ? -6.375 -4.024 -1.756 1.00 86.81 158 TYR A O 1
ATOM 1290 N N . PHE A 1 159 ? -6.474 -2.998 -3.746 1.00 89.69 159 PHE A N 1
ATOM 1291 C CA . PHE A 1 159 ? -7.931 -2.938 -3.853 1.00 89.69 159 PHE A CA 1
ATOM 1292 C C . PHE A 1 159 ? -8.525 -4.050 -4.735 1.00 89.69 159 PHE A C 1
ATOM 1294 O O . PHE A 1 159 ? -9.679 -3.950 -5.165 1.00 89.69 159 PHE A O 1
ATOM 1301 N N . ASP A 1 160 ? -7.792 -5.140 -4.984 1.00 87.06 160 ASP A N 1
ATOM 1302 C CA . ASP A 1 160 ? -8.221 -6.246 -5.856 1.00 87.06 160 ASP A CA 1
ATOM 1303 C C . ASP A 1 160 ? -9.617 -6.793 -5.521 1.00 87.06 160 ASP A C 1
ATOM 1305 O O . ASP A 1 160 ? -10.400 -7.098 -6.421 1.00 87.06 160 ASP A O 1
ATOM 1309 N N . ASN A 1 161 ? -9.983 -6.831 -4.237 1.00 89.62 161 ASN A N 1
ATOM 1310 C CA . ASN A 1 161 ? -11.275 -7.348 -3.768 1.00 89.62 161 ASN A CA 1
ATOM 1311 C C . ASN A 1 161 ? -12.363 -6.275 -3.573 1.00 89.62 161 ASN A C 1
ATOM 1313 O O . ASN A 1 161 ? -13.435 -6.576 -3.049 1.00 89.62 161 ASN A O 1
ATOM 1317 N N . ILE A 1 162 ? -12.094 -5.028 -3.963 1.00 94.94 162 ILE A N 1
ATOM 1318 C CA . ILE A 1 162 ? -12.988 -3.879 -3.783 1.00 94.94 162 ILE A CA 1
ATOM 1319 C C . ILE A 1 162 ? -13.491 -3.405 -5.145 1.00 94.94 162 ILE A C 1
ATOM 1321 O O . ILE A 1 162 ? -12.735 -3.388 -6.115 1.00 94.94 162 ILE A O 1
ATOM 1325 N N . TYR A 1 163 ? -14.759 -3.013 -5.226 1.00 95.12 163 TYR A N 1
ATOM 1326 C CA . TYR A 1 163 ? -15.355 -2.418 -6.419 1.00 95.12 163 TYR A CA 1
ATOM 1327 C C . TYR A 1 163 ? -15.451 -0.904 -6.251 1.00 95.12 163 TYR A C 1
ATOM 1329 O O . TYR A 1 163 ? -15.972 -0.413 -5.248 1.00 95.12 163 TYR A O 1
ATOM 1337 N N . PHE A 1 164 ? -14.961 -0.178 -7.251 1.00 96.12 164 PHE A N 1
ATOM 1338 C CA . PHE A 1 164 ? -14.964 1.279 -7.314 1.00 96.12 164 PHE A CA 1
ATOM 1339 C C . PHE A 1 164 ? -14.960 1.728 -8.786 1.00 96.12 164 PHE A C 1
ATOM 1341 O O . PHE A 1 164 ? -14.625 0.948 -9.680 1.00 96.12 164 PHE A O 1
ATOM 1348 N N . ASN A 1 165 ? -15.383 2.962 -9.043 1.00 97.12 165 ASN A N 1
ATOM 1349 C CA . ASN A 1 165 ? -15.825 3.437 -10.354 1.00 97.12 165 ASN A CA 1
ATOM 1350 C C . ASN A 1 165 ? -14.715 3.448 -11.420 1.00 97.12 165 ASN A C 1
ATOM 1352 O O . ASN A 1 165 ? -14.966 3.064 -12.557 1.00 97.12 165 ASN A O 1
ATOM 1356 N N . ASN A 1 166 ? -13.486 3.829 -11.063 1.00 96.81 166 ASN A N 1
ATOM 1357 C CA . ASN A 1 166 ? -12.349 3.907 -11.991 1.00 96.81 166 ASN A CA 1
ATOM 1358 C C . ASN A 1 166 ? -11.379 2.713 -11.891 1.00 96.81 166 ASN A C 1
ATOM 1360 O O . ASN A 1 166 ? -10.221 2.838 -12.280 1.00 96.81 166 ASN A O 1
ATOM 1364 N N . LYS A 1 167 ? -11.810 1.555 -11.368 1.00 95.25 167 LYS A N 1
ATOM 1365 C CA . LYS A 1 167 ? -10.913 0.412 -11.115 1.00 95.25 167 LYS A CA 1
ATOM 1366 C C . LYS A 1 167 ? -10.182 -0.097 -12.351 1.00 95.25 167 LYS A C 1
ATOM 1368 O O . LYS A 1 167 ? -8.977 -0.317 -12.292 1.00 95.25 167 LYS A O 1
ATOM 1373 N N . GLU A 1 168 ? -10.902 -0.302 -13.449 1.00 94.25 168 GLU A N 1
ATOM 1374 C CA . GLU A 1 168 ? -10.310 -0.829 -14.684 1.00 94.25 168 GLU A CA 1
ATOM 1375 C C . GLU A 1 168 ? -9.282 0.143 -15.269 1.00 94.25 168 GLU A C 1
ATOM 1377 O O . GLU A 1 168 ? -8.182 -0.269 -15.626 1.00 94.25 168 GLU A O 1
ATOM 1382 N N . GLU A 1 169 ? -9.615 1.437 -15.296 1.00 94.69 169 GLU A N 1
ATOM 1383 C CA . GLU A 1 169 ? -8.706 2.492 -15.747 1.00 94.69 169 GLU A CA 1
ATOM 1384 C C . GLU A 1 169 ? -7.443 2.541 -14.879 1.00 94.69 169 GLU A C 1
ATOM 1386 O O . GLU A 1 169 ? -6.333 2.586 -15.405 1.00 94.69 169 GLU A O 1
ATOM 1391 N N . LEU A 1 170 ? -7.607 2.476 -13.557 1.00 93.81 170 LEU A N 1
ATOM 1392 C CA . LEU A 1 170 ? -6.503 2.556 -12.609 1.00 93.81 170 LEU A CA 1
ATOM 1393 C C . LEU A 1 170 ? -5.552 1.348 -12.712 1.00 93.81 170 LEU A C 1
ATOM 1395 O O . LEU A 1 170 ? -4.335 1.520 -12.681 1.00 93.81 170 LEU A O 1
ATOM 1399 N N . LEU A 1 171 ? -6.085 0.132 -12.878 1.00 92.69 171 LEU A N 1
ATOM 1400 C CA . LEU A 1 171 ? -5.266 -1.068 -13.092 1.00 92.69 171 LEU A CA 1
ATOM 1401 C C . LEU A 1 171 ? -4.525 -1.012 -14.435 1.00 92.69 171 LEU A C 1
ATOM 1403 O O . LEU A 1 171 ? -3.336 -1.309 -14.494 1.00 92.69 171 LEU A O 1
ATOM 1407 N N . GLN A 1 172 ? -5.195 -0.560 -15.499 1.00 92.19 172 GLN A N 1
ATOM 1408 C CA . GLN A 1 172 ? -4.570 -0.416 -16.813 1.00 92.19 172 GLN A CA 1
ATOM 1409 C C . GLN A 1 172 ? -3.432 0.617 -16.807 1.00 92.19 172 GLN A C 1
ATOM 1411 O O . GLN A 1 172 ? -2.412 0.413 -17.473 1.00 92.19 172 GLN A O 1
ATOM 1416 N N . GLN A 1 173 ? -3.595 1.721 -16.072 1.00 90.19 173 GLN A N 1
ATOM 1417 C CA . GLN A 1 173 ? -2.542 2.721 -15.887 1.00 90.19 173 GLN A CA 1
ATOM 1418 C C . GLN A 1 173 ? -1.315 2.107 -15.204 1.00 90.19 173 GLN A C 1
ATOM 1420 O O . GLN A 1 173 ? -0.214 2.228 -15.739 1.00 90.19 173 GLN A O 1
ATOM 1425 N N . ALA A 1 174 ? -1.505 1.371 -14.105 1.00 88.44 174 ALA A N 1
ATOM 1426 C CA . ALA A 1 174 ? -0.404 0.719 -13.396 1.00 88.44 174 ALA A CA 1
ATOM 1427 C C . ALA A 1 174 ? 0.334 -0.326 -14.250 1.00 88.44 174 ALA A C 1
ATOM 1429 O O . ALA A 1 174 ? 1.563 -0.324 -14.285 1.00 88.44 174 ALA A O 1
ATOM 1430 N N . ASP A 1 175 ? -0.392 -1.156 -15.004 1.00 89.94 175 ASP A N 1
ATOM 1431 C CA . ASP A 1 175 ? 0.216 -2.132 -15.921 1.00 89.94 175 ASP A CA 1
ATOM 1432 C C . ASP A 1 175 ? 1.058 -1.461 -17.008 1.00 89.94 175 ASP A C 1
ATOM 1434 O O . ASP A 1 175 ? 2.153 -1.920 -17.350 1.00 89.94 175 ASP A O 1
ATOM 1438 N N . THR A 1 176 ? 0.549 -0.350 -17.544 1.00 91.81 176 THR A N 1
ATOM 1439 C CA . THR A 1 176 ? 1.237 0.424 -18.578 1.00 91.81 176 THR A CA 1
ATOM 1440 C C . THR A 1 176 ? 2.512 1.060 -18.026 1.00 91.81 176 THR A C 1
ATOM 1442 O O . THR A 1 176 ? 3.546 1.040 -18.696 1.00 91.81 176 THR A O 1
ATOM 1445 N N . GLU A 1 177 ? 2.468 1.614 -16.814 1.00 88.19 177 GLU A N 1
ATOM 1446 C CA . GLU A 1 177 ? 3.638 2.194 -16.149 1.00 88.19 177 GLU A CA 1
ATOM 1447 C C . GLU A 1 177 ? 4.707 1.134 -15.843 1.00 88.19 177 GLU A C 1
ATOM 1449 O O . GLU A 1 177 ? 5.887 1.355 -16.129 1.00 88.19 177 GLU A O 1
ATOM 1454 N N . GLU A 1 178 ? 4.312 -0.044 -15.349 1.00 87.44 178 GLU A N 1
ATOM 1455 C CA . GLU A 1 178 ? 5.234 -1.157 -15.094 1.00 87.44 178 GLU A CA 1
ATOM 1456 C C . GLU A 1 178 ? 5.883 -1.664 -16.395 1.00 87.44 178 GLU A C 1
ATOM 1458 O O . GLU A 1 178 ? 7.082 -1.955 -16.452 1.00 87.44 178 GLU A O 1
ATOM 1463 N N . GLU A 1 179 ? 5.117 -1.768 -17.483 1.00 90.88 179 GLU A N 1
ATOM 1464 C CA . GLU A 1 179 ? 5.662 -2.125 -18.794 1.00 90.88 179 GLU A CA 1
ATOM 1465 C C . GLU A 1 179 ? 6.648 -1.072 -19.315 1.00 90.88 179 GLU A C 1
ATOM 1467 O O . GLU A 1 179 ? 7.748 -1.425 -19.750 1.00 90.88 179 GLU A O 1
ATOM 1472 N N . GLN A 1 180 ? 6.309 0.216 -19.219 1.00 91.19 180 GLN A N 1
ATOM 1473 C CA . GLN A 1 180 ? 7.204 1.301 -19.623 1.00 91.19 180 GLN A CA 1
ATOM 1474 C C . GLN A 1 180 ? 8.516 1.287 -18.833 1.00 91.19 180 GLN A C 1
ATOM 1476 O O . GLN A 1 180 ? 9.584 1.417 -19.434 1.00 91.19 180 GLN A O 1
ATOM 1481 N N . GLN A 1 181 ? 8.464 1.069 -17.516 1.00 91.38 181 GLN A N 1
ATOM 1482 C CA . GLN A 1 181 ? 9.665 0.945 -16.686 1.00 91.38 181 GLN A CA 1
ATOM 1483 C C . GLN A 1 181 ? 10.539 -0.235 -17.125 1.00 91.38 181 GLN A C 1
ATOM 1485 O O . GLN A 1 181 ? 11.739 -0.061 -17.336 1.00 91.38 181 GLN A O 1
ATOM 1490 N N . ARG A 1 182 ? 9.946 -1.411 -17.372 1.00 92.44 182 ARG A N 1
ATOM 1491 C CA . ARG A 1 182 ? 10.690 -2.585 -17.866 1.00 92.44 182 ARG A CA 1
ATOM 1492 C C . ARG A 1 182 ? 11.373 -2.326 -19.208 1.00 92.44 182 ARG A C 1
ATOM 1494 O O . ARG A 1 182 ? 12.516 -2.745 -19.406 1.00 92.44 182 ARG A O 1
ATOM 1501 N N . ILE A 1 183 ? 10.696 -1.629 -20.123 1.00 93.38 183 ILE A N 1
ATOM 1502 C CA . ILE A 1 183 ? 11.265 -1.246 -21.422 1.00 93.38 183 ILE A CA 1
ATOM 1503 C C . ILE A 1 183 ? 12.450 -0.293 -21.228 1.00 93.38 183 ILE A C 1
ATOM 1505 O O . ILE A 1 183 ? 13.496 -0.490 -21.850 1.00 93.38 183 ILE A O 1
ATOM 1509 N N . LEU A 1 184 ? 12.314 0.713 -20.359 1.00 93.75 184 LEU A N 1
ATOM 1510 C CA . LEU A 1 184 ? 13.378 1.676 -20.065 1.00 93.75 184 LEU A CA 1
ATOM 1511 C C . LEU A 1 184 ? 14.610 0.996 -19.452 1.00 93.75 184 LEU A C 1
ATOM 1513 O O . LEU A 1 184 ? 15.716 1.187 -19.953 1.00 93.75 184 LEU A O 1
ATOM 1517 N N . GLU A 1 185 ? 14.427 0.128 -18.455 1.00 94.25 185 GLU A N 1
ATOM 1518 C CA . GLU A 1 185 ? 15.520 -0.642 -17.843 1.00 94.25 185 GLU A CA 1
ATOM 1519 C C . GLU A 1 185 ? 16.217 -1.573 -18.846 1.00 94.25 185 GLU A C 1
ATOM 1521 O O . GLU A 1 185 ? 17.423 -1.826 -18.776 1.00 94.25 185 GLU A O 1
ATOM 1526 N N . GLN A 1 186 ? 15.467 -2.148 -19.788 1.00 94.25 186 GLN A N 1
ATOM 1527 C CA . GLN A 1 186 ? 16.051 -2.968 -20.844 1.00 94.25 186 GLN A CA 1
ATOM 1528 C C . GLN A 1 186 ? 16.846 -2.119 -21.844 1.00 94.25 186 GLN A C 1
ATOM 1530 O O . GLN A 1 186 ? 17.935 -2.527 -22.253 1.00 94.25 186 GLN A O 1
ATOM 1535 N N . ALA A 1 187 ? 16.336 -0.945 -22.219 1.00 95.06 187 ALA A N 1
ATOM 1536 C CA . ALA A 1 187 ? 17.033 -0.018 -23.102 1.00 95.06 187 ALA A CA 1
ATOM 1537 C C . ALA A 1 187 ? 18.335 0.498 -22.471 1.00 95.06 187 ALA A C 1
ATOM 1539 O O . ALA A 1 187 ? 19.364 0.528 -23.146 1.00 95.06 187 ALA A O 1
ATOM 1540 N N . GLU A 1 188 ? 18.317 0.836 -21.180 1.00 94.94 188 GLU A N 1
ATOM 1541 C CA . GLU A 1 188 ? 19.504 1.263 -20.435 1.00 94.94 188 GLU A CA 1
ATOM 1542 C C . GLU A 1 188 ? 20.571 0.162 -20.392 1.00 94.94 188 GLU A C 1
ATOM 1544 O O . GLU A 1 188 ? 21.722 0.406 -20.754 1.00 94.94 188 GLU A O 1
ATOM 1549 N N . ARG A 1 189 ? 20.179 -1.082 -20.081 1.00 93.75 189 ARG A N 1
ATOM 1550 C CA . ARG A 1 189 ? 21.096 -2.236 -20.120 1.00 93.75 189 ARG A CA 1
ATOM 1551 C C . ARG A 1 189 ? 21.724 -2.454 -21.495 1.00 93.75 189 ARG A C 1
ATOM 1553 O O . ARG A 1 189 ? 22.909 -2.757 -21.579 1.00 93.75 189 ARG A O 1
ATOM 1560 N N . LEU A 1 190 ? 20.950 -2.305 -22.570 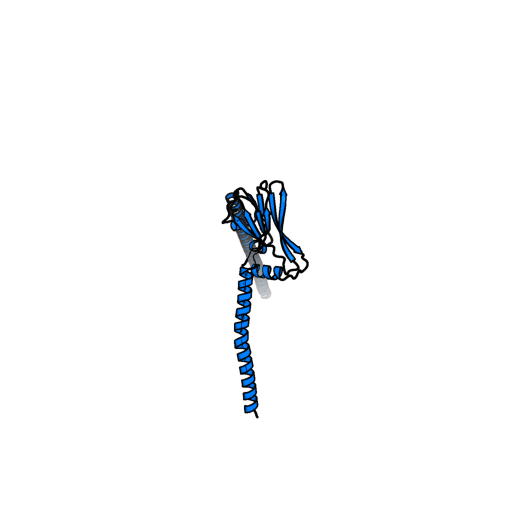1.00 95.06 190 LEU A N 1
ATOM 1561 C CA . LEU A 1 190 ? 21.468 -2.443 -23.934 1.00 95.06 190 LEU A CA 1
ATOM 1562 C C . LEU A 1 190 ? 22.432 -1.311 -24.309 1.00 95.06 190 LEU A C 1
ATOM 1564 O O . LEU A 1 190 ? 23.403 -1.555 -25.022 1.00 95.06 190 LEU A O 1
ATOM 1568 N N . MET A 1 191 ? 22.171 -0.080 -23.858 1.00 94.44 191 MET A N 1
ATOM 1569 C CA . MET A 1 191 ? 23.089 1.043 -24.070 1.00 94.44 191 MET A CA 1
ATOM 1570 C C . MET A 1 191 ? 24.406 0.836 -23.324 1.00 94.44 191 MET A C 1
ATOM 1572 O O . MET A 1 191 ? 25.464 1.070 -23.902 1.00 94.44 191 MET A O 1
ATOM 1576 N N . GLU A 1 192 ? 24.344 0.346 -22.088 1.00 96.19 192 GLU A N 1
ATOM 1577 C CA . GLU A 1 192 ? 25.534 0.030 -21.302 1.00 96.19 192 GLU A CA 1
ATOM 1578 C C . GLU A 1 192 ? 26.380 -1.058 -21.976 1.00 96.19 192 GLU A C 1
ATOM 1580 O O . GLU A 1 192 ? 27.566 -0.856 -22.211 1.00 96.19 192 GLU A O 1
ATOM 1585 N N . GLN A 1 193 ? 25.757 -2.158 -22.414 1.00 94.19 193 GLN A N 1
ATOM 1586 C CA . GLN A 1 193 ? 26.455 -3.227 -23.140 1.00 94.19 193 GLN A CA 1
ATOM 1587 C C . GLN A 1 193 ? 27.138 -2.731 -24.418 1.00 94.19 193 GLN A C 1
ATOM 1589 O O . GLN A 1 193 ? 28.266 -3.121 -24.709 1.00 94.19 193 GLN A O 1
ATOM 1594 N N . LYS A 1 194 ? 26.472 -1.855 -25.182 1.00 95.44 194 LYS A N 1
ATOM 1595 C CA . LYS A 1 194 ? 27.077 -1.253 -26.377 1.00 95.44 194 LYS A CA 1
ATOM 1596 C C . LYS A 1 194 ? 28.271 -0.375 -26.034 1.00 95.44 194 LYS A C 1
ATOM 1598 O O . LYS A 1 194 ? 29.264 -0.418 -26.751 1.00 95.44 194 LYS A O 1
ATOM 1603 N N . ARG A 1 195 ? 28.188 0.403 -24.952 1.00 95.50 195 ARG A N 1
ATOM 1604 C CA . ARG A 1 195 ? 29.302 1.233 -24.487 1.00 95.50 195 ARG A CA 1
ATOM 1605 C C . ARG A 1 195 ? 30.504 0.371 -24.105 1.00 95.50 195 ARG A C 1
ATOM 1607 O O . ARG A 1 195 ? 31.611 0.659 -24.545 1.00 95.50 195 ARG A O 1
ATOM 1614 N N . GLU A 1 196 ? 30.282 -0.699 -23.344 1.00 95.19 196 GLU A N 1
ATOM 1615 C CA . GLU A 1 196 ? 31.338 -1.649 -22.970 1.00 95.19 196 GLU A CA 1
ATOM 1616 C C . GLU A 1 196 ? 31.978 -2.311 -24.206 1.00 95.19 196 GLU A C 1
ATOM 1618 O O . GLU A 1 196 ? 33.200 -2.449 -24.282 1.00 95.19 196 GLU A O 1
ATOM 1623 N N . GLU A 1 197 ? 31.174 -2.686 -25.206 1.00 95.31 197 GLU A N 1
ATOM 1624 C CA . GLU A 1 197 ? 31.667 -3.264 -26.462 1.00 95.31 197 GLU A CA 1
ATOM 1625 C C . GLU A 1 197 ? 32.490 -2.253 -27.281 1.00 95.31 197 GLU A C 1
ATOM 1627 O O . GLU A 1 197 ? 33.564 -2.592 -27.786 1.00 95.31 197 GLU A O 1
ATOM 1632 N N . GLU A 1 198 ? 32.037 -1.001 -27.382 1.00 94.50 198 GLU A N 1
ATOM 1633 C CA . GLU A 1 198 ? 32.775 0.076 -28.052 1.00 94.50 198 GLU A CA 1
ATOM 1634 C C . GLU A 1 198 ? 34.111 0.371 -27.355 1.00 94.50 198 GLU A C 1
ATOM 1636 O O . GLU A 1 198 ? 35.140 0.492 -28.027 1.00 94.50 198 GLU A O 1
ATOM 1641 N N . GLU A 1 199 ? 34.131 0.425 -26.021 1.00 95.31 199 GLU A N 1
ATOM 1642 C CA . GLU A 1 199 ? 35.363 0.588 -25.241 1.00 95.31 199 GLU A CA 1
ATOM 1643 C C . GLU A 1 199 ? 36.341 -0.570 -25.475 1.00 95.31 199 GLU A C 1
ATOM 1645 O O . GLU A 1 199 ? 37.536 -0.337 -25.686 1.00 95.31 199 GLU A O 1
ATOM 1650 N N . TYR A 1 200 ? 35.847 -1.811 -25.517 1.00 94.69 200 TYR A N 1
ATOM 1651 C CA . TYR A 1 200 ? 36.667 -2.985 -25.820 1.00 94.69 200 TYR A CA 1
ATOM 1652 C C . TYR A 1 200 ? 37.277 -2.920 -27.229 1.00 94.69 200 TYR A C 1
ATOM 1654 O O . TYR A 1 200 ? 38.470 -3.182 -27.412 1.00 94.69 200 TYR A O 1
ATOM 1662 N N . ILE A 1 201 ? 36.485 -2.532 -28.234 1.00 95.50 201 ILE A N 1
ATOM 1663 C CA . ILE A 1 201 ? 36.963 -2.374 -29.614 1.00 95.50 201 ILE A CA 1
ATOM 1664 C C . ILE A 1 201 ? 38.040 -1.286 -29.692 1.00 95.50 201 ILE A C 1
ATOM 1666 O O . ILE A 1 201 ? 39.057 -1.485 -30.361 1.00 95.50 201 ILE A O 1
ATOM 1670 N N . LEU A 1 202 ? 37.849 -0.156 -29.005 1.00 94.56 202 LEU A N 1
ATOM 1671 C CA . LEU A 1 202 ? 38.821 0.938 -28.971 1.00 94.56 202 LEU A CA 1
ATOM 1672 C C . LEU A 1 202 ? 40.138 0.510 -28.320 1.00 94.56 202 LEU A C 1
ATOM 1674 O O . LEU A 1 202 ? 41.199 0.750 -28.899 1.00 94.56 202 LEU A O 1
ATOM 1678 N N . GLN A 1 203 ? 40.081 -0.181 -27.178 1.00 94.75 203 GLN A N 1
ATOM 1679 C CA . GLN A 1 203 ? 41.273 -0.739 -26.534 1.00 94.75 203 GLN A CA 1
ATOM 1680 C C . GLN A 1 203 ? 42.005 -1.701 -27.471 1.00 94.75 203 GLN A C 1
ATOM 1682 O O . GLN A 1 203 ? 43.216 -1.590 -27.658 1.00 94.75 203 GLN A O 1
ATOM 1687 N N . ARG A 1 204 ? 41.271 -2.598 -28.140 1.00 94.44 204 ARG A N 1
ATOM 1688 C CA . ARG A 1 204 ? 41.874 -3.555 -29.070 1.00 94.44 204 ARG A CA 1
ATOM 1689 C C . ARG A 1 204 ? 42.510 -2.875 -30.283 1.00 94.44 204 ARG A C 1
ATOM 1691 O O . ARG A 1 204 ? 43.572 -3.297 -30.739 1.00 94.44 204 ARG A O 1
ATOM 1698 N N . ALA A 1 205 ? 41.877 -1.831 -30.813 1.00 95.12 205 ALA A N 1
ATOM 1699 C CA . ALA A 1 205 ? 42.430 -1.040 -31.906 1.00 95.12 205 ALA A CA 1
ATOM 1700 C C . ALA A 1 205 ? 43.714 -0.306 -31.483 1.00 95.12 205 ALA A C 1
ATOM 1702 O O . ALA A 1 205 ? 44.667 -0.230 -32.263 1.00 95.12 205 ALA A O 1
ATOM 1703 N N . GLU A 1 206 ? 43.765 0.198 -30.250 1.00 94.75 206 GLU A N 1
ATOM 1704 C CA . GLU A 1 206 ? 44.952 0.844 -29.692 1.00 94.75 206 GLU A CA 1
ATOM 1705 C C . GLU A 1 206 ? 46.109 -0.143 -29.483 1.00 94.75 206 GLU A C 1
ATOM 1707 O O . GLU A 1 206 ? 47.230 0.162 -29.895 1.00 94.75 206 GLU A O 1
ATOM 1712 N N . GLU A 1 207 ? 45.839 -1.345 -28.961 1.00 94.38 207 GLU A N 1
ATOM 1713 C CA . GLU A 1 207 ? 46.826 -2.432 -28.858 1.00 94.38 207 GLU A CA 1
ATOM 1714 C C . GLU A 1 207 ? 47.424 -2.790 -30.227 1.00 94.38 207 GLU A C 1
ATOM 1716 O O . GLU A 1 207 ? 48.643 -2.867 -30.381 1.00 94.38 207 GLU A O 1
ATOM 1721 N N . ILE A 1 208 ? 46.580 -2.967 -31.253 1.00 94.12 208 ILE A N 1
ATOM 1722 C CA . ILE A 1 208 ? 47.038 -3.282 -32.617 1.00 94.12 208 ILE A CA 1
ATOM 1723 C C . ILE A 1 208 ? 47.933 -2.162 -33.159 1.00 94.12 208 ILE A C 1
ATOM 1725 O O . ILE A 1 208 ? 48.962 -2.438 -33.778 1.00 94.12 208 ILE A O 1
ATOM 1729 N N . ARG A 1 209 ? 47.566 -0.898 -32.926 1.00 94.94 209 ARG A N 1
ATOM 1730 C CA . ARG A 1 209 ? 48.358 0.253 -33.375 1.00 94.94 209 ARG A CA 1
ATOM 1731 C C . ARG A 1 209 ? 49.734 0.289 -32.705 1.00 94.94 209 ARG A C 1
ATOM 1733 O O . ARG A 1 209 ? 50.712 0.560 -33.396 1.00 94.94 209 ARG A O 1
ATOM 1740 N N . GLN A 1 210 ? 49.811 0.011 -31.401 1.00 94.38 210 GLN A N 1
ATOM 1741 C CA . GLN A 1 210 ? 51.083 -0.051 -30.670 1.00 94.38 210 GLN A CA 1
ATOM 1742 C C . GLN A 1 210 ? 51.987 -1.160 -31.221 1.00 94.38 210 GLN A C 1
ATOM 1744 O O . GLN A 1 210 ? 53.140 -0.891 -31.546 1.00 94.38 210 GLN A O 1
ATOM 1749 N N . LEU A 1 211 ? 51.444 -2.363 -31.442 1.00 92.94 211 LEU A N 1
ATOM 1750 C CA . LEU A 1 211 ? 52.194 -3.477 -32.035 1.00 92.94 211 LEU A CA 1
ATOM 1751 C C . LEU A 1 211 ? 52.750 -3.132 -33.426 1.00 92.94 211 LEU A C 1
ATOM 1753 O O . LEU A 1 211 ? 53.915 -3.391 -33.709 1.00 92.94 211 LEU A O 1
ATOM 1757 N N . GLN A 1 212 ? 51.955 -2.483 -34.284 1.00 92.19 212 GLN A N 1
ATOM 1758 C CA . GLN A 1 212 ? 52.412 -2.039 -35.610 1.00 92.19 212 GLN A CA 1
ATOM 1759 C C . GLN A 1 212 ? 53.494 -0.949 -35.556 1.00 92.19 212 GLN A C 1
ATOM 1761 O O . GLN A 1 212 ? 54.253 -0.762 -36.511 1.00 92.19 212 GLN A O 1
ATOM 1766 N N . GLU A 1 213 ? 53.526 -0.146 -34.496 1.00 93.44 213 GLU A N 1
ATOM 1767 C CA . GLU A 1 213 ? 54.568 0.857 -34.291 1.00 93.44 213 GLU A CA 1
ATOM 1768 C C . GLU A 1 213 ? 55.861 0.212 -33.782 1.00 93.44 213 GLU A C 1
ATOM 1770 O O . GLU A 1 213 ? 56.928 0.506 -34.321 1.00 93.44 213 GLU A O 1
ATOM 1775 N N . GLU A 1 214 ? 55.765 -0.733 -32.843 1.00 93.00 214 GLU A N 1
ATOM 1776 C CA . GLU A 1 214 ? 56.896 -1.543 -32.378 1.00 93.00 214 GLU A CA 1
ATOM 1777 C C . GLU A 1 214 ? 57.527 -2.358 -33.516 1.00 93.00 214 GLU A C 1
ATOM 1779 O O . GLU A 1 214 ? 58.742 -2.298 -33.705 1.00 93.00 214 GLU A O 1
ATOM 1784 N N . GLU A 1 215 ? 56.723 -3.048 -34.335 1.00 91.31 215 GLU A N 1
ATOM 1785 C CA . GLU A 1 215 ? 57.211 -3.794 -35.505 1.00 91.31 215 GLU A CA 1
ATOM 1786 C C . GLU A 1 215 ? 57.974 -2.890 -36.482 1.00 91.31 215 GLU A C 1
ATOM 1788 O O . GLU A 1 215 ? 59.057 -3.248 -36.947 1.00 91.31 215 GLU A O 1
ATOM 1793 N N . ARG A 1 216 ? 57.459 -1.681 -36.750 1.00 91.44 216 ARG A N 1
ATOM 1794 C CA . ARG A 1 216 ? 58.153 -0.702 -37.602 1.00 91.44 216 ARG A CA 1
ATOM 1795 C C . ARG A 1 216 ? 59.473 -0.241 -36.995 1.00 91.44 216 ARG A C 1
ATOM 1797 O O . ARG A 1 216 ? 60.444 -0.080 -37.730 1.00 91.44 216 ARG A O 1
ATOM 1804 N N . GLN A 1 217 ? 59.535 -0.029 -35.681 1.00 91.69 217 GLN A N 1
ATOM 1805 C CA . GLN A 1 217 ? 60.788 0.336 -35.017 1.00 91.69 217 GLN A CA 1
ATOM 1806 C C . GLN A 1 217 ? 61.821 -0.792 -35.075 1.00 91.69 217 GLN A C 1
ATOM 1808 O O . GLN A 1 217 ? 62.987 -0.523 -35.368 1.00 91.69 217 GLN A O 1
ATOM 1813 N N . ILE A 1 218 ? 61.403 -2.042 -34.860 1.00 91.88 218 ILE A N 1
ATOM 1814 C CA . ILE A 1 218 ? 62.277 -3.217 -34.982 1.00 91.88 218 ILE A CA 1
ATOM 1815 C C . ILE A 1 218 ? 62.822 -3.324 -36.408 1.00 91.88 218 ILE A C 1
ATOM 1817 O O . ILE A 1 218 ? 64.029 -3.480 -36.587 1.00 91.88 218 ILE A O 1
ATOM 1821 N N . GLN A 1 219 ? 61.959 -3.170 -37.416 1.00 89.94 219 GLN A N 1
ATOM 1822 C CA . GLN A 1 219 ? 62.359 -3.234 -38.820 1.00 89.94 219 GLN A CA 1
ATOM 1823 C C . GLN A 1 219 ? 63.380 -2.144 -39.176 1.00 89.94 219 GLN A C 1
ATOM 1825 O O . GLN A 1 219 ? 64.402 -2.445 -39.787 1.00 89.94 219 GLN A O 1
ATOM 1830 N N . MET A 1 220 ? 63.173 -0.901 -38.722 1.00 89.38 220 MET A N 1
ATOM 1831 C CA . MET A 1 220 ? 64.150 0.180 -38.919 1.00 89.38 220 MET A CA 1
ATOM 1832 C C . MET A 1 220 ? 65.502 -0.126 -38.257 1.00 89.38 220 MET A C 1
ATOM 1834 O O . MET A 1 220 ? 66.544 0.114 -38.861 1.00 89.38 220 MET A O 1
ATOM 1838 N N . GLN A 1 221 ? 65.510 -0.687 -37.042 1.00 89.50 221 GLN A N 1
ATOM 1839 C CA . GLN A 1 221 ? 66.752 -1.082 -36.363 1.00 89.50 221 GLN A CA 1
ATOM 1840 C C . GLN A 1 221 ? 6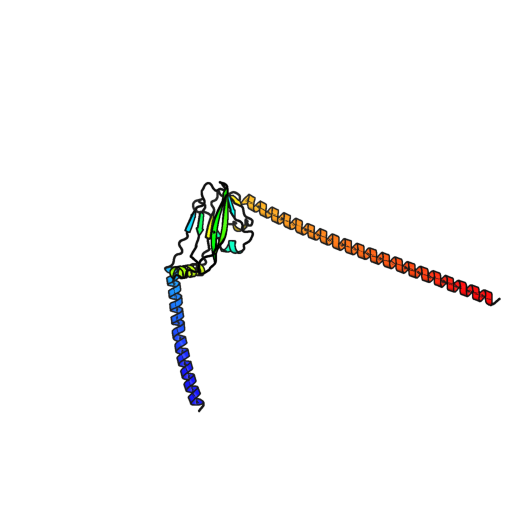7.461 -2.258 -37.049 1.00 89.50 221 GLN A C 1
ATOM 1842 O O . GLN A 1 221 ? 68.688 -2.355 -37.012 1.00 89.50 221 GLN A O 1
ATOM 1847 N N . GLU A 1 222 ? 66.721 -3.197 -37.639 1.00 87.81 222 GLU A N 1
ATOM 1848 C CA . GLU A 1 222 ? 67.300 -4.272 -38.452 1.00 87.81 222 GLU A CA 1
ATOM 1849 C C . GLU A 1 222 ? 67.903 -3.741 -39.753 1.00 87.81 222 GLU A C 1
ATOM 1851 O O . GLU A 1 222 ? 69.032 -4.104 -40.076 1.00 87.81 222 GLU A O 1
ATOM 1856 N N . GLU A 1 223 ? 67.208 -2.846 -40.457 1.00 88.75 223 GLU A N 1
ATOM 1857 C CA . GLU A 1 223 ? 67.730 -2.189 -41.660 1.00 88.75 223 GLU A CA 1
ATOM 1858 C C . GLU A 1 223 ? 68.989 -1.363 -41.356 1.00 88.75 223 GLU A C 1
ATOM 1860 O O . GLU A 1 223 ? 69.964 -1.417 -42.107 1.00 88.75 223 GLU A O 1
ATOM 1865 N N . GLU A 1 224 ? 69.010 -0.633 -40.238 1.00 86.00 224 GLU A N 1
ATOM 1866 C CA . GLU A 1 224 ? 70.179 0.137 -39.807 1.00 86.00 224 GLU A CA 1
ATOM 1867 C C . GLU A 1 224 ? 71.369 -0.772 -39.468 1.00 86.00 224 GLU A C 1
ATOM 1869 O O . GLU A 1 224 ? 72.478 -0.516 -39.936 1.00 86.00 224 GLU A O 1
ATOM 1874 N N . ARG A 1 225 ? 71.143 -1.881 -38.747 1.00 85.19 225 ARG A N 1
ATOM 1875 C CA . ARG A 1 225 ? 72.186 -2.890 -38.482 1.00 85.19 225 ARG A CA 1
ATOM 1876 C C . ARG A 1 225 ? 72.746 -3.492 -39.767 1.00 85.19 225 ARG A C 1
ATOM 1878 O O . ARG A 1 225 ? 73.958 -3.534 -39.929 1.00 85.19 225 ARG A O 1
ATOM 1885 N N . GLN A 1 226 ? 71.883 -3.881 -40.705 1.00 85.75 226 GLN A N 1
ATOM 1886 C CA . GLN A 1 226 ? 72.321 -4.411 -41.999 1.00 85.75 226 GLN A CA 1
ATOM 1887 C C . GLN A 1 226 ? 73.131 -3.388 -42.807 1.00 85.75 226 GLN A C 1
ATOM 1889 O O . GLN A 1 226 ? 74.085 -3.764 -43.487 1.00 85.75 226 GLN A O 1
ATOM 1894 N N . ARG A 1 227 ? 72.783 -2.092 -42.738 1.00 86.75 227 ARG A N 1
ATOM 1895 C CA . ARG A 1 227 ? 73.583 -1.032 -43.374 1.00 86.75 227 ARG A CA 1
ATOM 1896 C C . ARG A 1 227 ? 74.961 -0.893 -42.730 1.00 86.75 227 ARG A C 1
ATOM 1898 O O . ARG A 1 227 ? 75.929 -0.766 -43.473 1.00 86.75 227 ARG A O 1
ATOM 1905 N N . ILE A 1 228 ? 75.050 -0.931 -41.400 1.00 85.75 228 ILE A N 1
ATOM 1906 C CA . ILE A 1 228 ? 76.326 -0.862 -40.671 1.00 85.75 228 ILE A CA 1
ATOM 1907 C C . ILE A 1 228 ? 77.213 -2.059 -41.033 1.00 85.75 228 ILE A C 1
ATOM 1909 O O . ILE A 1 228 ? 78.347 -1.853 -41.455 1.00 85.75 228 ILE A O 1
ATOM 1913 N N . ASP A 1 229 ? 76.679 -3.283 -40.967 1.00 84.56 229 ASP A N 1
ATOM 1914 C CA . ASP A 1 229 ? 77.418 -4.506 -41.316 1.00 84.56 229 ASP A CA 1
ATOM 1915 C C . ASP A 1 229 ? 77.961 -4.443 -42.759 1.00 84.56 229 ASP A C 1
ATOM 1917 O O . ASP A 1 229 ? 79.118 -4.777 -43.021 1.00 84.56 229 ASP A O 1
ATOM 1921 N N . TYR A 1 230 ? 77.149 -3.955 -43.704 1.00 82.25 230 TYR A N 1
ATOM 1922 C CA . TYR A 1 230 ? 77.561 -3.773 -45.097 1.00 82.25 230 TYR A CA 1
ATOM 1923 C C . TYR A 1 230 ? 78.656 -2.704 -45.264 1.00 82.25 230 TYR A C 1
ATOM 1925 O O . TYR A 1 230 ? 79.586 -2.882 -46.053 1.00 82.25 230 TYR A O 1
ATOM 1933 N N . GLU A 1 231 ? 78.565 -1.578 -44.550 1.00 82.94 231 GLU A N 1
ATOM 1934 C CA . GLU A 1 231 ? 79.586 -0.523 -44.581 1.00 82.94 231 GLU A CA 1
ATOM 1935 C C . GLU A 1 231 ? 80.919 -1.004 -43.981 1.00 82.94 231 GLU A C 1
ATOM 1937 O O . GLU A 1 231 ? 81.975 -0.746 -44.568 1.00 82.94 231 GLU A O 1
ATOM 1942 N N . GLU A 1 232 ? 80.883 -1.770 -42.886 1.00 80.88 232 GLU A N 1
ATOM 1943 C CA . GLU A 1 232 ? 82.066 -2.397 -42.286 1.00 80.88 232 GLU A CA 1
ATOM 1944 C C . GLU A 1 232 ? 82.717 -3.427 -43.224 1.00 80.88 232 GLU A C 1
ATOM 1946 O O . GLU A 1 232 ? 83.939 -3.417 -43.396 1.00 80.88 232 GLU A O 1
ATOM 1951 N N . GLU A 1 233 ? 81.929 -4.271 -43.899 1.00 77.94 233 GLU A N 1
ATOM 1952 C CA . GLU A 1 233 ? 82.436 -5.237 -44.885 1.00 77.94 233 GLU A CA 1
ATOM 1953 C C . GLU A 1 233 ? 83.129 -4.530 -46.065 1.00 77.94 233 GLU A C 1
ATOM 1955 O O . GLU A 1 233 ? 84.229 -4.906 -46.484 1.00 77.94 233 GLU A O 1
ATOM 1960 N N . GLN A 1 234 ? 82.534 -3.445 -46.570 1.00 75.88 234 GLN A N 1
ATOM 1961 C CA . GLN A 1 234 ? 83.126 -2.621 -47.628 1.00 75.88 234 GLN A CA 1
ATOM 1962 C C . GLN A 1 234 ? 84.418 -1.927 -47.183 1.00 75.88 234 GLN A C 1
ATOM 1964 O O . GLN A 1 234 ? 85.335 -1.758 -47.991 1.00 75.88 234 GLN A O 1
ATOM 1969 N N . GLN A 1 235 ? 84.511 -1.518 -45.919 1.00 73.12 235 GLN A N 1
ATOM 1970 C CA . GLN A 1 235 ? 85.710 -0.893 -45.370 1.00 73.12 235 GLN A CA 1
ATOM 1971 C C . GLN A 1 235 ? 86.838 -1.914 -45.169 1.00 73.12 235 GLN A C 1
ATOM 1973 O O . GLN A 1 235 ? 87.958 -1.677 -45.619 1.00 73.12 235 GLN A O 1
ATOM 1978 N N . HIS A 1 236 ? 86.527 -3.103 -44.646 1.00 71.44 236 HIS A N 1
ATOM 1979 C CA . HIS A 1 236 ? 87.468 -4.224 -44.577 1.00 71.44 236 HIS A CA 1
ATOM 1980 C C . HIS A 1 236 ? 88.010 -4.642 -45.951 1.00 71.44 236 HIS A C 1
ATOM 1982 O O . HIS A 1 236 ? 89.181 -5.008 -46.066 1.00 71.44 236 HIS A O 1
ATOM 1988 N N . LEU A 1 237 ? 87.189 -4.581 -47.003 1.00 71.31 237 LEU A N 1
ATOM 1989 C CA . LEU A 1 237 ? 87.636 -4.830 -48.374 1.00 71.31 237 LEU A CA 1
ATOM 1990 C C . LEU A 1 237 ? 88.575 -3.732 -48.892 1.00 71.31 237 LEU A C 1
ATOM 1992 O O . LEU A 1 237 ? 89.495 -4.048 -49.636 1.00 71.31 237 LEU A O 1
ATOM 1996 N N . ARG A 1 238 ? 88.392 -2.464 -48.502 1.00 69.56 238 ARG A N 1
ATOM 1997 C CA . ARG A 1 238 ? 89.300 -1.366 -48.890 1.00 69.56 238 ARG A CA 1
ATOM 1998 C C . ARG A 1 238 ? 90.638 -1.405 -48.165 1.00 69.56 238 ARG A C 1
ATOM 2000 O O . ARG A 1 238 ? 91.637 -1.048 -48.769 1.00 69.56 238 ARG A O 1
ATOM 2007 N N . ASP A 1 239 ?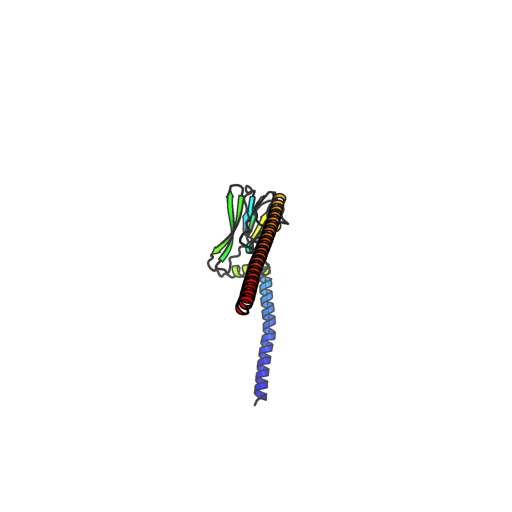 90.660 -1.852 -46.914 1.00 70.62 239 ASP A N 1
ATOM 2008 C CA . ASP A 1 239 ? 91.882 -1.892 -46.103 1.00 70.62 239 ASP A CA 1
ATOM 2009 C C . ASP A 1 239 ? 92.806 -3.086 -46.448 1.00 70.62 239 ASP A C 1
ATOM 2011 O O . ASP A 1 239 ? 93.950 -3.134 -45.995 1.00 70.62 239 ASP A O 1
ATOM 2015 N N . ASN A 1 240 ? 92.335 -4.047 -47.257 1.00 63.41 240 ASN A N 1
ATOM 2016 C CA . ASN A 1 240 ? 93.080 -5.242 -47.688 1.00 63.41 240 ASN A CA 1
ATOM 2017 C C . ASN A 1 240 ? 93.599 -5.191 -49.147 1.00 63.41 240 ASN A C 1
ATOM 2019 O O . ASN A 1 240 ? 94.129 -6.198 -49.629 1.00 63.41 240 ASN A O 1
ATOM 2023 N N . TYR A 1 241 ? 93.469 -4.054 -49.843 1.00 52.62 241 TYR A N 1
ATOM 2024 C CA . TYR A 1 241 ? 94.033 -3.785 -51.180 1.00 52.62 241 TYR A CA 1
ATOM 2025 C C . TYR A 1 241 ? 94.969 -2.574 -51.149 1.00 52.62 241 TYR A C 1
ATOM 2027 O O . TYR A 1 241 ? 95.948 -2.584 -51.932 1.00 52.62 241 TYR A O 1
#

Secondary structure (DSSP, 8-state):
-HHHHHHHHHHHHHHHHHHHHHHHHHHHHHHHHHHHHHHHH---PPEEEEPPTT--EEEE--TT-TTHHHHEEEEE-SSS--EEEE-----SSSEEEEEEEEE-SSSEEEEEEEEEEPPP---HHHHHHHHHHHHTT--SEEEEE-TT-EEEES-GGGGTT---TTHHHHHHHHHHHHHHHHHHHHHHHHHHHHHHHHHHHHHHHHHHHHHHHHHHHHHHHHHHHHHHHHHHHHHHHHHT-